Protein AF-A0A7S4SPI6-F1 (afdb_monomer_lite)

Radius of gyration: 26.1 Å; chains: 1; bounding box: 61×79×69 Å

Secondary structure (DSSP, 8-state):
-------SSHHHHHHHHHHHHHHHHHHHHHHHHHT-TT-STTHHHHHHHHHHHHHHHHHHHHTS--S-HHHHHHHTT---HHHHHHHHHHHHHHHS-TTTS-HHHHHH--HHHHHHHHHHHHHHHT----S-------------------PPP---TTSS--PPPP----PPPPHHHHHHHHHHTT-PPP-

Sequence (191 aa):
AGAVAAGRGVFFYGKVQAATDRAQRAESLAAALLDTRGQCDGAREAALLAAHRLHVAACRQLGVDEHSAPEALRRAGWTDAANRLTVLRGAVGRHHGLFTVDGAAFCDLSAAEFRALQRSAARSAAAPDQGRHGSAQAQEAAGAAPSQLPQPPARSIAQRLVMPAPALPGGPLRPDLAARLRRRCRNPPRR

pLDDT: mean 71.96, std 17.14, range [45.69, 97.81]

Foldseek 3Di:
DDDDPDDPPPVVVVVVVVLVVLVVVLVVVLVVLVVPLPDLVCPLVSLLVSLVVNQVSLCVQVVHNDPDSVVSCVVSVVPDPSNVLSNLSNVCSVQVDCPPADSVRSSVDDSVNSVVSVVVSVVVVPPPPPDPPPDDDDDDDDDDDPPPDPDDPPDDPPPPDPPPDPPDPPDPDDPVVVVVVVVVVPDDPDD

Organism: NCBI:txid311494

Structure (mmCIF, N/CA/C/O backbone):
data_AF-A0A7S4SPI6-F1
#
_entry.id   AF-A0A7S4SPI6-F1
#
loop_
_atom_site.group_PDB
_atom_site.id
_atom_site.type_symbol
_atom_site.label_atom_id
_atom_site.label_alt_id
_atom_site.label_comp_id
_atom_site.label_asym_id
_atom_site.label_entity_id
_atom_site.label_seq_id
_atom_site.pdbx_PDB_ins_code
_atom_site.Cartn_x
_atom_site.Cartn_y
_atom_site.Cartn_z
_atom_site.occupancy
_atom_site.B_iso_or_equiv
_atom_site.auth_seq_id
_atom_site.auth_comp_id
_atom_site.auth_asym_id
_atom_site.auth_atom_id
_atom_site.pdbx_PDB_model_num
ATOM 1 N N . ALA A 1 1 ? -34.307 -11.093 53.009 1.00 51.56 1 ALA A N 1
ATOM 2 C CA . ALA A 1 1 ? -34.253 -10.052 51.964 1.00 51.56 1 ALA A CA 1
ATOM 3 C C . ALA A 1 1 ? -32.802 -9.883 51.526 1.00 51.56 1 ALA A C 1
ATOM 5 O O . ALA A 1 1 ? -31.993 -9.442 52.327 1.00 51.56 1 ALA A O 1
ATOM 6 N N . GLY A 1 2 ? -32.453 -10.311 50.313 1.00 47.25 2 GLY A N 1
ATOM 7 C CA . GLY A 1 2 ? -31.101 -10.183 49.761 1.00 47.25 2 GLY A CA 1
ATOM 8 C C . GLY A 1 2 ? -31.212 -9.979 48.258 1.00 47.25 2 GLY A C 1
ATOM 9 O O . GLY A 1 2 ? -31.363 -10.944 47.517 1.00 47.25 2 GLY A O 1
ATOM 10 N N . ALA A 1 3 ? -31.264 -8.716 47.834 1.00 49.44 3 ALA A N 1
ATOM 11 C CA . ALA A 1 3 ? -31.450 -8.342 46.439 1.00 49.44 3 ALA A CA 1
ATOM 12 C C . ALA A 1 3 ? -30.127 -8.450 45.666 1.00 49.44 3 ALA A C 1
ATOM 14 O O . ALA A 1 3 ? -29.073 -7.996 46.108 1.00 49.44 3 ALA A O 1
ATOM 15 N N . VAL A 1 4 ? -30.225 -9.091 44.508 1.00 51.72 4 VAL A N 1
ATOM 16 C CA . VAL A 1 4 ? -29.144 -9.564 43.646 1.00 51.72 4 VAL A CA 1
ATOM 17 C C . VAL A 1 4 ? -28.531 -8.409 42.846 1.00 51.72 4 VAL A C 1
ATOM 19 O O . VAL A 1 4 ? -29.196 -7.790 42.020 1.00 51.72 4 VAL A O 1
ATOM 22 N N . ALA A 1 5 ? -27.237 -8.149 43.043 1.00 54.84 5 ALA A N 1
ATOM 23 C CA . ALA A 1 5 ? -26.445 -7.207 42.252 1.00 54.84 5 ALA A CA 1
ATOM 24 C C . ALA A 1 5 ? -25.865 -7.889 40.994 1.00 54.84 5 ALA A C 1
ATOM 26 O O . ALA A 1 5 ? -24.662 -8.120 40.893 1.00 54.84 5 ALA A O 1
ATOM 27 N N . ALA A 1 6 ? -26.714 -8.229 40.022 1.00 57.84 6 ALA A N 1
ATOM 28 C CA . ALA A 1 6 ? -26.298 -8.817 38.744 1.00 57.84 6 ALA A CA 1
ATOM 29 C C . ALA A 1 6 ? -26.645 -7.866 37.587 1.00 57.84 6 ALA A C 1
ATOM 31 O O . ALA A 1 6 ? -27.695 -7.992 36.971 1.00 57.84 6 ALA A O 1
ATOM 32 N N . GLY A 1 7 ? -25.794 -6.872 37.305 1.00 56.97 7 GLY A N 1
ATOM 33 C CA . GLY A 1 7 ? -26.112 -5.886 36.254 1.00 56.97 7 GLY A CA 1
ATOM 34 C C . GLY A 1 7 ? -24.950 -5.257 35.486 1.00 56.97 7 GLY A C 1
ATOM 35 O O . GLY A 1 7 ? -25.193 -4.519 34.539 1.00 56.97 7 GLY A O 1
ATOM 36 N N . ARG A 1 8 ? -23.682 -5.519 35.838 1.00 58.41 8 ARG A N 1
ATOM 37 C CA . ARG A 1 8 ? -22.537 -4.777 35.261 1.00 58.41 8 ARG A CA 1
ATOM 38 C C . ARG A 1 8 ? -21.625 -5.556 34.304 1.00 58.41 8 ARG A C 1
ATOM 40 O O . ARG A 1 8 ? -20.711 -4.963 33.745 1.00 58.41 8 ARG A O 1
ATOM 47 N N . GLY A 1 9 ? -21.889 -6.839 34.044 1.00 55.53 9 GLY A N 1
ATOM 48 C CA . GLY A 1 9 ? -21.008 -7.682 33.215 1.00 55.53 9 GLY A CA 1
ATOM 49 C C . GLY A 1 9 ? -21.199 -7.585 31.692 1.00 55.53 9 GLY A C 1
ATOM 50 O O . GLY A 1 9 ? -20.288 -7.925 30.943 1.00 55.53 9 GLY A O 1
ATOM 51 N N . VAL A 1 10 ? -22.352 -7.116 31.203 1.00 56.97 10 VAL A N 1
ATOM 52 C CA . VAL A 1 10 ? -22.740 -7.317 29.787 1.00 56.97 10 VAL A CA 1
ATOM 53 C C . VAL A 1 10 ? -22.191 -6.233 28.843 1.00 56.97 10 VAL A C 1
ATOM 55 O O . VAL A 1 10 ? -21.957 -6.488 27.664 1.00 56.97 10 VAL A O 1
ATOM 58 N N . PHE A 1 11 ? -21.893 -5.030 29.344 1.00 56.84 11 PHE A N 1
ATOM 59 C CA . PHE A 1 11 ? -21.482 -3.904 28.489 1.00 56.84 11 PHE A CA 1
ATOM 60 C C . PHE A 1 11 ? -20.029 -3.963 27.997 1.00 56.84 11 PHE A C 1
ATOM 62 O O . PHE A 1 11 ? -19.715 -3.376 26.960 1.00 56.84 11 PHE A O 1
ATOM 69 N N . PHE A 1 12 ? -19.137 -4.668 28.699 1.00 59.12 12 PHE A N 1
ATOM 70 C CA . PHE A 1 12 ? -17.736 -4.774 28.278 1.00 59.12 12 PHE A CA 1
ATOM 71 C C . PHE A 1 12 ? -17.552 -5.745 27.107 1.00 59.12 12 PHE A C 1
ATOM 73 O O . PHE A 1 12 ? -16.792 -5.447 26.187 1.00 59.12 12 PHE A O 1
ATOM 80 N N . TYR A 1 13 ? -18.305 -6.848 27.080 1.00 64.06 13 TYR A N 1
ATOM 81 C CA . TYR A 1 13 ? -18.185 -7.859 26.025 1.00 64.06 13 TYR A CA 1
ATOM 82 C C . TYR A 1 13 ? -18.581 -7.326 24.639 1.00 64.06 13 TYR A C 1
ATOM 84 O O . TYR A 1 13 ? -17.884 -7.584 23.659 1.00 64.06 13 TYR A O 1
ATOM 92 N N . GLY A 1 14 ? -19.631 -6.501 24.546 1.00 66.94 14 GLY A N 1
ATOM 93 C CA . GLY A 1 14 ? -20.088 -5.952 23.262 1.00 66.94 14 GLY A CA 1
ATOM 94 C C . GLY A 1 14 ? -19.085 -5.005 22.587 1.00 66.94 14 GLY A C 1
ATOM 95 O O . GLY A 1 14 ? -18.947 -5.016 21.363 1.00 66.94 14 GLY A O 1
ATOM 96 N N . LYS A 1 15 ? -18.339 -4.207 23.367 1.00 70.00 15 LYS A N 1
ATOM 97 C CA . LYS A 1 15 ? -17.338 -3.274 22.816 1.00 70.00 15 LYS A CA 1
ATOM 98 C C . LYS A 1 15 ? -16.107 -3.993 22.271 1.00 70.00 15 LYS A C 1
ATOM 100 O O . LYS A 1 15 ? -15.572 -3.569 21.248 1.00 70.00 15 LYS A O 1
ATOM 105 N N . VAL A 1 16 ? -15.684 -5.070 22.933 1.00 70.31 16 VAL A N 1
ATOM 106 C CA . VAL A 1 16 ? -14.550 -5.888 22.483 1.00 70.31 16 VAL A CA 1
ATOM 107 C C . VAL A 1 16 ? -14.921 -6.628 21.198 1.00 70.31 16 VAL A C 1
ATOM 109 O O . VAL A 1 16 ? -14.200 -6.506 20.213 1.00 70.31 16 VAL A O 1
ATOM 112 N N . GLN A 1 17 ? -16.097 -7.264 21.149 1.00 68.69 17 GLN A N 1
ATOM 113 C CA . GLN A 1 17 ? -16.569 -7.986 19.962 1.00 68.69 17 GLN A CA 1
ATOM 114 C C . GLN A 1 17 ? -16.650 -7.078 18.720 1.00 68.69 17 GLN A C 1
ATOM 116 O O . GLN A 1 17 ? -16.117 -7.408 17.665 1.00 68.69 17 GLN A O 1
ATOM 121 N N . ALA A 1 18 ? -17.220 -5.875 18.862 1.00 69.62 18 ALA A N 1
ATOM 122 C CA . ALA A 1 18 ? -17.342 -4.921 17.757 1.00 69.62 18 ALA A CA 1
ATOM 123 C C . ALA A 1 18 ? -15.992 -4.350 17.273 1.00 69.62 18 ALA A C 1
ATOM 125 O O . ALA A 1 18 ? -15.896 -3.852 16.147 1.00 69.62 18 ALA A O 1
ATOM 126 N N . ALA A 1 19 ? -14.954 -4.348 18.115 1.00 66.75 19 ALA A N 1
ATOM 127 C CA . ALA A 1 19 ? -13.597 -3.992 17.703 1.00 66.75 19 ALA A CA 1
ATOM 128 C C . ALA A 1 19 ? -12.937 -5.149 16.934 1.00 66.75 19 ALA A C 1
ATOM 130 O O . ALA A 1 19 ? -12.363 -4.922 15.868 1.00 66.75 19 ALA A O 1
ATOM 131 N N . THR A 1 20 ? -13.098 -6.382 17.420 1.00 71.56 20 THR A N 1
ATOM 132 C CA . THR A 1 20 ? -12.584 -7.598 16.776 1.00 71.56 20 THR A CA 1
ATOM 133 C C . THR A 1 20 ? -13.222 -7.839 15.406 1.00 71.56 20 THR A C 1
ATOM 135 O O . THR A 1 20 ? -12.505 -8.081 14.438 1.00 71.56 20 THR A O 1
ATOM 138 N N . ASP A 1 21 ? -14.539 -7.660 15.279 1.00 69.44 21 ASP A N 1
ATOM 139 C CA . ASP A 1 21 ? -15.258 -7.817 14.007 1.00 69.44 21 ASP A CA 1
ATOM 140 C C . ASP A 1 21 ? -14.812 -6.783 12.960 1.00 69.44 21 ASP A C 1
ATOM 142 O O . ASP A 1 21 ? -14.731 -7.078 11.765 1.00 69.44 21 ASP A O 1
ATOM 146 N N . ARG A 1 22 ? -14.498 -5.553 13.394 1.00 69.38 22 ARG A N 1
ATOM 147 C CA . ARG A 1 22 ? -13.963 -4.506 12.509 1.00 69.38 22 ARG A CA 1
ATOM 148 C C . ARG A 1 22 ? -12.554 -4.841 12.028 1.00 69.38 22 ARG A C 1
ATOM 150 O O . ARG A 1 22 ? -12.286 -4.683 10.838 1.00 69.38 22 ARG A O 1
ATOM 157 N N . ALA A 1 23 ? -11.699 -5.345 12.917 1.00 63.50 23 ALA A N 1
ATOM 158 C CA . ALA A 1 23 ? -10.355 -5.794 12.562 1.00 63.50 23 ALA A CA 1
ATOM 159 C C . ALA A 1 23 ? -10.396 -6.977 11.578 1.00 63.50 23 ALA A C 1
ATOM 161 O O . ALA A 1 23 ? -9.762 -6.917 10.528 1.00 63.50 23 ALA A O 1
ATOM 162 N N . GLN A 1 24 ? -11.230 -7.991 11.839 1.00 69.31 24 GLN A N 1
ATOM 163 C CA . GLN A 1 24 ? -11.390 -9.148 10.949 1.00 69.31 24 GLN A CA 1
ATOM 164 C C . GLN A 1 24 ? -11.949 -8.774 9.571 1.00 69.31 24 GLN A C 1
ATOM 166 O O . GLN A 1 24 ? -11.521 -9.332 8.558 1.00 69.31 24 GLN A O 1
ATOM 171 N N . ARG A 1 25 ? -12.888 -7.818 9.493 1.00 72.31 25 ARG A N 1
ATOM 172 C CA . ARG A 1 25 ? -13.385 -7.312 8.201 1.00 72.31 25 ARG A CA 1
ATOM 173 C C . ARG A 1 25 ? -12.307 -6.555 7.432 1.00 72.31 25 ARG A C 1
ATOM 175 O O . ARG A 1 25 ? -12.222 -6.731 6.220 1.00 72.31 25 ARG A O 1
ATOM 182 N N . ALA A 1 26 ? -11.491 -5.745 8.107 1.00 63.94 26 ALA A N 1
ATOM 183 C CA . ALA A 1 26 ? -10.375 -5.044 7.474 1.00 63.94 26 ALA A CA 1
ATOM 184 C C . ALA A 1 26 ? -9.317 -6.028 6.949 1.00 63.94 26 ALA A C 1
ATOM 186 O O . ALA A 1 26 ? -8.877 -5.897 5.809 1.00 63.94 26 ALA A O 1
ATOM 187 N N . GLU A 1 27 ? -8.982 -7.053 7.733 1.00 63.28 27 GLU A N 1
ATOM 188 C CA . GLU A 1 27 ? -8.037 -8.107 7.353 1.00 63.28 27 GLU A CA 1
ATOM 189 C C . GLU A 1 27 ? -8.560 -8.955 6.183 1.00 63.28 27 GLU A C 1
ATOM 191 O O . GLU A 1 27 ? -7.836 -9.205 5.222 1.00 63.28 27 GLU A O 1
ATOM 196 N N . SER A 1 28 ? -9.851 -9.303 6.193 1.00 66.56 28 SER A N 1
ATOM 197 C CA . SER A 1 28 ? -10.503 -10.010 5.080 1.00 66.56 28 SER A CA 1
ATOM 198 C C . SER A 1 28 ? -10.533 -9.168 3.801 1.00 66.56 28 SER A C 1
ATOM 200 O O . SER A 1 28 ? -10.340 -9.697 2.707 1.00 66.56 28 SER A O 1
ATOM 202 N N . LEU A 1 29 ? -10.739 -7.851 3.922 1.00 66.50 29 LEU A N 1
ATOM 203 C CA . LEU A 1 29 ? -10.699 -6.929 2.788 1.00 66.50 29 LEU A CA 1
ATOM 204 C C . LEU A 1 29 ? -9.270 -6.793 2.245 1.00 66.50 29 LEU A C 1
ATOM 206 O O . LEU A 1 29 ? -9.075 -6.852 1.036 1.00 66.50 29 LEU A O 1
ATOM 210 N N . ALA A 1 30 ? -8.269 -6.663 3.120 1.00 57.91 30 ALA A N 1
ATOM 211 C CA . ALA A 1 30 ? -6.861 -6.622 2.733 1.00 57.91 30 ALA A CA 1
ATOM 212 C C . ALA A 1 30 ? -6.435 -7.920 2.027 1.00 57.91 30 ALA A C 1
ATOM 214 O O . ALA A 1 30 ? -5.804 -7.866 0.973 1.00 57.91 30 ALA A O 1
ATOM 215 N N . ALA A 1 31 ? -6.850 -9.080 2.544 1.00 62.34 31 ALA A N 1
ATOM 216 C CA . ALA A 1 31 ? -6.593 -10.379 1.929 1.00 62.34 31 ALA A CA 1
ATOM 217 C C . ALA A 1 31 ? -7.264 -10.514 0.550 1.00 62.34 31 ALA A C 1
ATOM 219 O O . ALA A 1 31 ? -6.619 -10.952 -0.400 1.00 62.34 31 ALA A O 1
ATOM 220 N N . ALA A 1 32 ? -8.518 -10.072 0.411 1.00 62.69 32 ALA A N 1
ATOM 221 C CA . ALA A 1 32 ? -9.229 -10.071 -0.870 1.00 62.69 32 ALA A CA 1
ATOM 222 C C . ALA A 1 32 ? -8.586 -9.126 -1.902 1.00 62.69 32 ALA A C 1
ATOM 224 O O . ALA A 1 32 ? -8.578 -9.420 -3.094 1.00 62.69 32 ALA A O 1
ATOM 225 N N . LEU A 1 33 ? -8.012 -8.004 -1.454 1.00 57.06 33 LEU A N 1
ATOM 226 C CA . LEU A 1 33 ? -7.273 -7.073 -2.314 1.00 57.06 33 LEU A CA 1
ATOM 227 C C . LEU A 1 33 ? -5.901 -7.614 -2.737 1.00 57.06 33 LEU A C 1
ATOM 229 O O . LEU A 1 33 ? -5.375 -7.188 -3.760 1.00 57.06 33 LEU A O 1
ATOM 233 N N . LEU A 1 34 ? -5.322 -8.539 -1.969 1.00 57.66 34 LEU A N 1
ATOM 234 C CA . LEU A 1 34 ? -4.017 -9.146 -2.242 1.00 57.66 34 LEU A CA 1
ATOM 235 C C . LEU A 1 34 ? -4.077 -10.331 -3.220 1.00 57.66 34 LEU A C 1
ATOM 237 O O . LEU A 1 34 ? -3.021 -10.763 -3.686 1.00 57.66 34 LEU A O 1
ATOM 241 N N . ASP A 1 35 ? -5.271 -10.831 -3.560 1.00 60.59 35 ASP A N 1
ATOM 242 C CA . ASP A 1 35 ? -5.468 -11.948 -4.501 1.00 60.59 35 ASP A CA 1
ATOM 243 C C . ASP A 1 35 ? -5.388 -11.525 -5.986 1.00 60.59 35 ASP A C 1
ATOM 245 O O . ASP A 1 35 ? -5.548 -12.331 -6.896 1.00 60.59 35 ASP A O 1
ATOM 249 N N . THR A 1 36 ? -5.044 -10.266 -6.281 1.00 57.12 36 THR A N 1
ATOM 250 C CA . THR A 1 36 ? -4.835 -9.765 -7.656 1.00 57.12 36 THR A CA 1
ATOM 251 C C . THR A 1 36 ? -3.524 -10.244 -8.298 1.00 57.12 36 THR A C 1
ATOM 253 O O . THR A 1 36 ? -3.060 -9.667 -9.277 1.00 57.12 36 THR A O 1
ATOM 256 N N . ARG A 1 37 ? -2.894 -11.300 -7.771 1.00 55.97 37 ARG A N 1
ATOM 257 C CA . ARG A 1 37 ? -1.577 -11.808 -8.205 1.00 55.97 37 ARG A CA 1
ATOM 258 C C . ARG A 1 37 ? -1.564 -12.467 -9.595 1.00 55.97 37 ARG A C 1
ATOM 260 O O . ARG A 1 37 ? -0.527 -12.975 -9.996 1.00 55.97 37 ARG A O 1
ATOM 267 N N . GLY A 1 38 ? -2.683 -12.483 -10.319 1.00 55.12 38 GLY A N 1
ATOM 268 C CA . GLY A 1 38 ? -2.827 -13.224 -11.576 1.00 55.12 38 GLY A CA 1
ATOM 269 C C . GLY A 1 38 ? -2.638 -12.427 -12.868 1.00 55.12 38 GLY A C 1
ATOM 270 O O . GLY A 1 38 ? -2.600 -13.042 -13.928 1.00 55.12 38 GLY A O 1
ATOM 271 N N . GLN A 1 39 ? -2.547 -11.095 -12.820 1.00 60.06 39 GLN A N 1
ATOM 272 C CA . GLN A 1 39 ? -2.432 -10.264 -14.024 1.00 60.06 39 GLN A CA 1
ATOM 273 C C . GLN A 1 39 ? -1.320 -9.230 -13.832 1.00 60.06 39 GLN A C 1
ATOM 275 O O . GLN A 1 39 ? -1.431 -8.330 -13.000 1.00 60.06 39 GLN A O 1
ATOM 280 N N . CYS A 1 40 ? -0.219 -9.396 -14.573 1.00 62.88 40 CYS A N 1
ATOM 281 C CA . CYS A 1 40 ? 0.878 -8.424 -14.583 1.00 62.88 40 CYS A CA 1
ATOM 282 C C . CYS A 1 40 ? 0.441 -7.093 -15.214 1.00 62.88 40 CYS A C 1
ATOM 284 O O . CYS A 1 40 ? 0.915 -6.025 -14.815 1.00 62.88 40 CYS A O 1
ATOM 286 N N . ASP A 1 41 ? -0.521 -7.151 -16.136 1.00 71.31 41 ASP A N 1
ATOM 287 C CA . ASP A 1 41 ? -1.188 -5.977 -16.684 1.00 71.31 41 ASP A CA 1
ATOM 288 C C . ASP A 1 41 ? -1.985 -5.279 -15.581 1.00 71.31 41 ASP A C 1
ATOM 290 O O . ASP A 1 41 ? -2.906 -5.836 -14.988 1.00 71.31 41 ASP A O 1
ATOM 294 N N . GLY A 1 42 ? -1.584 -4.049 -15.261 1.00 83.31 42 GLY A N 1
ATOM 295 C CA . GLY A 1 42 ? -2.216 -3.262 -14.203 1.00 83.31 42 GLY A CA 1
ATOM 296 C C . GLY A 1 42 ? -1.735 -3.581 -12.784 1.00 83.31 42 GLY A C 1
ATOM 297 O O . GLY A 1 42 ? -2.277 -3.021 -11.833 1.00 83.31 42 GLY A O 1
ATOM 298 N N . ALA A 1 43 ? -0.685 -4.389 -12.589 1.00 86.62 43 ALA A N 1
ATOM 299 C CA . ALA A 1 43 ? -0.184 -4.716 -11.246 1.00 86.62 43 ALA A CA 1
ATOM 300 C C . ALA A 1 43 ? 0.209 -3.483 -10.407 1.00 86.62 43 ALA A C 1
ATOM 302 O O . ALA A 1 43 ? 0.055 -3.476 -9.182 1.00 86.62 43 ALA A O 1
ATOM 303 N N . ARG A 1 44 ? 0.683 -2.411 -11.056 1.00 88.19 44 ARG A N 1
ATOM 304 C CA . ARG A 1 44 ? 0.957 -1.124 -10.393 1.00 88.19 44 ARG A CA 1
ATOM 305 C C . ARG A 1 44 ? -0.301 -0.423 -9.938 1.00 88.19 44 ARG A C 1
ATOM 307 O O . ARG A 1 44 ? -0.366 0.011 -8.793 1.00 88.19 44 ARG A O 1
ATOM 314 N N . GLU A 1 45 ? -1.282 -0.313 -10.823 1.00 88.69 45 GLU A N 1
ATOM 315 C CA . GLU A 1 45 ? -2.564 0.303 -10.504 1.00 88.69 45 GLU A CA 1
ATOM 316 C C . GLU A 1 45 ? -3.266 -0.479 -9.391 1.00 88.69 45 GLU A C 1
ATOM 318 O O . GLU A 1 45 ? -3.729 0.110 -8.417 1.00 88.69 45 GLU A O 1
ATOM 323 N N . ALA A 1 46 ? -3.220 -1.811 -9.449 1.00 86.88 46 ALA A N 1
ATOM 324 C CA . ALA A 1 46 ? -3.702 -2.678 -8.384 1.00 86.88 46 ALA A CA 1
ATOM 325 C C . ALA A 1 46 ? -2.977 -2.410 -7.053 1.00 86.88 46 ALA A C 1
ATOM 327 O O . ALA A 1 46 ? -3.633 -2.255 -6.023 1.00 86.88 46 ALA A O 1
ATOM 328 N N . ALA A 1 47 ? -1.644 -2.287 -7.056 1.00 89.88 47 ALA A N 1
ATOM 329 C CA . ALA A 1 47 ? -0.876 -1.961 -5.853 1.00 89.88 47 ALA A CA 1
ATOM 330 C C . ALA A 1 47 ? -1.207 -0.563 -5.296 1.00 89.88 47 ALA A C 1
ATOM 332 O O . ALA A 1 47 ? -1.323 -0.397 -4.080 1.00 89.88 47 ALA A O 1
ATOM 333 N N . LEU A 1 48 ? -1.397 0.430 -6.170 1.00 91.25 48 LEU A N 1
ATOM 334 C CA . LEU A 1 48 ? -1.812 1.786 -5.804 1.00 91.25 48 LEU A CA 1
ATOM 335 C C . LEU A 1 48 ? -3.204 1.797 -5.171 1.00 91.25 48 LEU A C 1
ATOM 337 O O . LEU A 1 48 ? -3.386 2.355 -4.088 1.00 91.25 48 LEU A O 1
ATOM 341 N N . LEU A 1 49 ? -4.172 1.139 -5.810 1.00 90.12 49 LEU A N 1
ATOM 342 C CA . LEU A 1 49 ? -5.538 1.018 -5.306 1.00 90.12 49 LEU A CA 1
ATOM 343 C C . LEU A 1 49 ? -5.582 0.251 -3.983 1.00 90.12 49 LEU A C 1
ATOM 345 O O . LEU A 1 49 ? -6.296 0.663 -3.068 1.00 90.12 49 LEU A O 1
ATOM 349 N N . ALA A 1 50 ? -4.808 -0.829 -3.849 1.00 88.44 50 ALA A N 1
ATOM 350 C CA . ALA A 1 50 ? -4.707 -1.587 -2.606 1.00 88.44 50 ALA A CA 1
ATOM 351 C C . ALA A 1 50 ? -4.139 -0.724 -1.469 1.00 88.44 50 ALA A C 1
ATOM 353 O O . ALA A 1 50 ? -4.741 -0.656 -0.396 1.00 88.44 50 ALA A O 1
ATOM 354 N N . ALA A 1 51 ? -3.040 -0.002 -1.713 1.00 93.75 51 ALA A N 1
ATOM 355 C CA . ALA A 1 51 ? -2.453 0.910 -0.733 1.00 93.75 51 ALA A CA 1
ATOM 356 C C . ALA A 1 51 ? -3.416 2.042 -0.343 1.00 93.75 51 ALA A C 1
ATOM 358 O O . ALA A 1 51 ? -3.551 2.350 0.842 1.00 93.75 51 ALA A O 1
ATOM 359 N N . HIS A 1 52 ? -4.129 2.626 -1.311 1.00 94.88 52 HIS A N 1
ATOM 360 C CA . HIS A 1 52 ? -5.118 3.671 -1.052 1.00 94.88 52 HIS A CA 1
ATOM 361 C C . HIS A 1 52 ? -6.304 3.153 -0.226 1.00 94.88 52 HIS A C 1
ATOM 363 O O . HIS A 1 52 ? -6.676 3.771 0.769 1.00 94.88 52 HIS A O 1
ATOM 369 N N . ARG A 1 53 ? -6.873 1.993 -0.581 1.00 93.94 53 ARG A N 1
ATOM 370 C CA . ARG A 1 53 ? -7.971 1.365 0.179 1.00 93.94 53 ARG A CA 1
ATOM 371 C C . ARG A 1 53 ? -7.552 1.051 1.612 1.00 93.94 53 ARG A C 1
ATOM 373 O O . ARG A 1 53 ? -8.314 1.328 2.536 1.00 93.94 53 ARG A O 1
ATOM 380 N N . LEU A 1 54 ? -6.343 0.519 1.790 1.00 92.88 54 LEU A N 1
ATOM 381 C CA . LEU A 1 54 ? -5.783 0.212 3.103 1.00 92.88 54 LEU A CA 1
ATOM 382 C C . LEU A 1 54 ? -5.592 1.484 3.940 1.00 92.88 54 LEU A C 1
ATOM 384 O O . LEU A 1 54 ? -5.964 1.520 5.110 1.00 92.88 54 LEU A O 1
ATOM 388 N N . HIS A 1 55 ? -5.096 2.555 3.323 1.00 95.69 55 HIS A N 1
ATOM 389 C CA . HIS A 1 55 ? -4.965 3.856 3.967 1.00 95.69 55 HIS A CA 1
ATOM 390 C C . HIS A 1 55 ? -6.317 4.445 4.397 1.00 95.69 55 HIS A C 1
ATOM 392 O O . HIS A 1 55 ? -6.488 4.787 5.565 1.00 95.69 55 HIS A O 1
ATOM 398 N N . VAL A 1 56 ? -7.305 4.484 3.495 1.00 94.94 56 VAL A N 1
ATOM 399 C CA . VAL A 1 56 ? -8.666 4.963 3.796 1.00 94.94 56 VAL A CA 1
ATOM 400 C C . VAL A 1 56 ? -9.298 4.152 4.925 1.00 94.94 56 VAL A C 1
ATOM 402 O O . VAL A 1 56 ? -9.958 4.714 5.799 1.00 94.94 56 VAL A O 1
ATOM 405 N N . ALA A 1 57 ? -9.100 2.832 4.932 1.00 90.88 57 ALA A N 1
ATOM 406 C CA . ALA A 1 57 ? -9.604 1.973 5.994 1.00 90.88 57 ALA A CA 1
ATOM 407 C C . ALA A 1 57 ? -8.952 2.303 7.352 1.00 90.88 57 ALA A C 1
ATOM 409 O O . ALA A 1 57 ? -9.666 2.386 8.353 1.00 90.88 57 ALA A O 1
ATOM 410 N N . ALA A 1 58 ? -7.643 2.581 7.380 1.00 91.81 58 ALA A N 1
ATOM 411 C CA . ALA A 1 58 ? -6.940 3.001 8.593 1.00 91.81 58 ALA A CA 1
ATOM 412 C C . ALA A 1 58 ? -7.437 4.370 9.097 1.00 91.81 58 ALA A C 1
ATOM 414 O O . ALA A 1 58 ? -7.788 4.499 10.270 1.00 91.81 58 ALA A O 1
ATOM 415 N N . CYS A 1 59 ? -7.566 5.365 8.211 1.00 95.69 59 CYS A N 1
ATOM 416 C CA . CYS A 1 59 ? -8.108 6.688 8.552 1.00 95.69 59 CYS A CA 1
ATOM 417 C C . CYS A 1 59 ? -9.539 6.596 9.108 1.00 95.69 59 CYS A C 1
ATOM 419 O O . CYS A 1 59 ? -9.860 7.203 10.130 1.00 95.69 59 CYS A O 1
ATOM 421 N N . ARG A 1 60 ? -10.395 5.759 8.503 1.00 93.56 60 ARG A N 1
ATOM 422 C CA . ARG A 1 60 ? -11.762 5.506 8.993 1.00 93.56 60 ARG A CA 1
ATOM 423 C C . ARG A 1 60 ? -11.789 4.852 10.371 1.00 93.56 60 ARG A C 1
ATOM 425 O O . ARG A 1 60 ? -12.653 5.198 11.171 1.00 93.56 60 ARG A O 1
ATOM 432 N N . GLN A 1 61 ? -10.879 3.919 10.657 1.00 91.75 61 GLN A N 1
ATOM 433 C CA . GLN A 1 61 ? -10.780 3.320 11.992 1.00 91.75 61 GLN A CA 1
ATOM 434 C C . GLN A 1 61 ? -10.371 4.361 13.041 1.00 91.75 61 GLN A C 1
ATOM 436 O O . GLN A 1 61 ? -10.899 4.341 14.153 1.00 91.75 61 GLN A O 1
ATOM 441 N N . LEU A 1 62 ? -9.440 5.249 12.691 1.00 92.62 62 LEU A N 1
ATOM 442 C CA . LEU A 1 62 ? -8.937 6.295 13.581 1.00 92.62 62 LEU A CA 1
ATOM 443 C C . LEU A 1 62 ? -9.910 7.463 13.758 1.00 92.62 62 LEU A C 1
ATOM 445 O O . LEU A 1 62 ? -9.821 8.171 14.757 1.00 92.62 62 LEU A O 1
ATOM 449 N N . GLY A 1 63 ? -10.812 7.677 12.797 1.00 93.25 63 GLY A N 1
ATOM 450 C CA . GLY A 1 63 ? -11.663 8.865 12.752 1.00 93.25 63 GLY A CA 1
ATOM 451 C C . GLY A 1 63 ? -10.882 10.148 12.446 1.00 93.25 63 GLY A C 1
ATOM 452 O O . GLY A 1 63 ? -11.316 11.226 12.835 1.00 93.25 63 GLY A O 1
ATOM 453 N N . VAL A 1 64 ? -9.724 10.037 11.788 1.00 96.56 64 VAL A N 1
ATOM 454 C CA . VAL A 1 64 ? -8.838 11.160 11.443 1.00 96.56 64 VAL A CA 1
ATOM 455 C C . VAL A 1 64 ? -8.331 10.968 10.019 1.00 96.56 64 VAL A C 1
ATOM 457 O O . VAL A 1 64 ? -8.044 9.842 9.615 1.00 96.56 64 VAL A O 1
ATOM 460 N N . ASP A 1 65 ? -8.210 12.066 9.275 1.00 97.56 65 ASP A N 1
ATOM 461 C CA . ASP A 1 65 ? -7.564 12.078 7.964 1.00 97.56 65 ASP A CA 1
ATOM 462 C C . ASP A 1 65 ? -6.048 12.251 8.130 1.00 97.56 65 ASP A C 1
ATOM 464 O O . ASP A 1 65 ? -5.548 13.339 8.411 1.00 97.56 65 ASP A O 1
ATOM 468 N N . GLU A 1 66 ? -5.319 11.143 8.056 1.00 97.81 66 GLU A N 1
ATOM 469 C CA . GLU A 1 66 ? -3.862 11.119 8.159 1.00 97.81 66 GLU A CA 1
ATOM 470 C C . GLU A 1 66 ? -3.248 11.282 6.763 1.00 97.81 66 GLU A C 1
ATOM 472 O O . GLU A 1 66 ? -3.665 10.609 5.831 1.00 97.81 66 GLU A O 1
ATOM 477 N N . HIS A 1 67 ? -2.229 12.125 6.589 1.00 96.31 67 HIS A N 1
ATOM 478 C CA . HIS A 1 67 ? -1.644 12.344 5.255 1.00 96.31 67 HIS A CA 1
ATOM 479 C C . HIS A 1 67 ? -0.718 11.194 4.815 1.00 96.31 67 HIS A C 1
ATOM 481 O O . HIS A 1 67 ? -0.505 10.946 3.626 1.00 96.31 67 HIS A O 1
ATOM 487 N N . SER A 1 68 ? -0.134 10.490 5.785 1.00 96.19 68 SER A N 1
ATOM 488 C CA . SER A 1 68 ? 0.856 9.440 5.559 1.00 96.19 68 SER A CA 1
ATOM 489 C C . SER A 1 68 ? 0.240 8.058 5.766 1.00 96.19 68 SER A C 1
ATOM 491 O O . SER A 1 68 ? -0.117 7.681 6.880 1.00 96.19 68 SER A O 1
ATOM 493 N N . ALA A 1 69 ? 0.167 7.252 4.702 1.00 95.88 69 ALA A N 1
ATOM 494 C CA . ALA A 1 69 ? -0.338 5.882 4.801 1.00 95.88 69 ALA A CA 1
ATOM 495 C C . ALA A 1 69 ? 0.421 5.013 5.826 1.00 95.88 69 ALA A C 1
ATOM 497 O O . ALA A 1 69 ? -0.244 4.387 6.653 1.00 95.88 69 ALA A O 1
ATOM 498 N N . PRO A 1 70 ? 1.772 4.990 5.862 1.00 96.38 70 PRO A N 1
ATOM 499 C CA . PRO A 1 70 ? 2.502 4.273 6.908 1.00 96.38 70 PRO A CA 1
ATOM 500 C C . PRO A 1 70 ? 2.128 4.712 8.330 1.00 96.38 70 PRO A C 1
ATOM 502 O O . PRO A 1 70 ? 1.998 3.869 9.217 1.00 96.38 70 PRO A O 1
ATOM 505 N N . GLU A 1 71 ? 1.932 6.015 8.540 1.00 97.19 71 GLU A N 1
ATOM 506 C CA . GLU A 1 71 ? 1.582 6.570 9.849 1.00 97.19 71 GLU A CA 1
ATOM 507 C C . GLU A 1 71 ? 0.147 6.212 10.251 1.00 97.19 71 GLU A C 1
ATOM 509 O O . GLU A 1 71 ? -0.088 5.778 11.380 1.00 97.19 71 GLU A O 1
ATOM 514 N N . ALA A 1 72 ? -0.795 6.277 9.305 1.00 96.88 72 ALA A N 1
ATOM 515 C CA . ALA A 1 72 ? -2.186 5.882 9.513 1.00 96.88 72 ALA A CA 1
ATOM 516 C C . ALA A 1 72 ? -2.279 4.421 9.970 1.00 96.88 72 ALA A C 1
ATOM 518 O O . ALA A 1 72 ? -2.946 4.107 10.955 1.00 96.88 72 ALA A O 1
ATOM 519 N N . LEU A 1 73 ? -1.556 3.524 9.293 1.00 95.69 73 LEU A N 1
ATOM 520 C CA . LEU A 1 73 ? -1.509 2.103 9.638 1.00 95.69 73 LEU A CA 1
ATOM 521 C C . LEU A 1 73 ? -0.887 1.880 11.019 1.00 95.69 73 LEU A C 1
ATOM 523 O O . LEU A 1 73 ? -1.431 1.124 11.825 1.00 95.69 73 LEU A O 1
ATOM 527 N N . ARG A 1 74 ? 0.229 2.557 11.317 1.00 96.62 74 ARG A N 1
ATOM 528 C CA . ARG A 1 74 ? 0.904 2.469 12.618 1.00 96.62 74 ARG A CA 1
ATOM 529 C C . ARG A 1 74 ? -0.029 2.881 13.755 1.00 96.62 74 ARG A C 1
ATOM 531 O O . 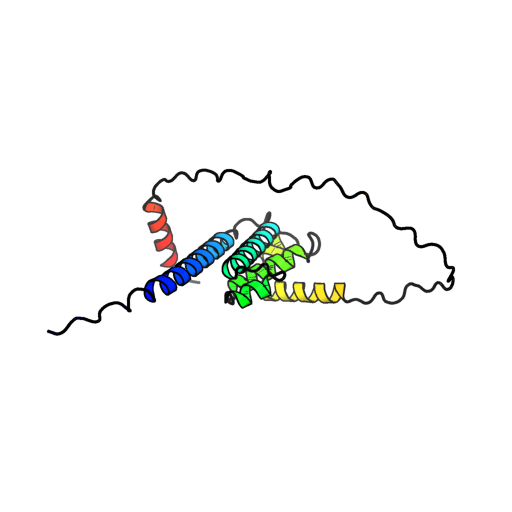ARG A 1 74 ? -0.147 2.145 14.732 1.00 96.62 74 ARG A O 1
ATOM 538 N N . ARG A 1 75 ? -0.720 4.015 13.612 1.00 96.50 75 ARG A N 1
ATOM 539 C CA . ARG A 1 75 ? -1.687 4.524 14.598 1.00 96.50 75 ARG A CA 1
ATOM 540 C C . ARG A 1 75 ? -2.913 3.618 14.727 1.00 96.50 75 ARG A C 1
ATOM 542 O O . ARG A 1 75 ? -3.420 3.451 15.831 1.00 96.50 75 ARG A O 1
ATOM 549 N N . ALA A 1 76 ? -3.361 3.002 13.632 1.00 93.25 76 ALA A N 1
ATOM 550 C CA . ALA A 1 76 ? -4.453 2.026 13.638 1.00 93.25 76 ALA A CA 1
ATOM 551 C C . ALA A 1 76 ? -4.056 0.659 14.237 1.00 93.25 76 ALA A C 1
ATOM 553 O O . ALA A 1 76 ? -4.915 -0.209 14.401 1.00 93.25 76 ALA A O 1
ATOM 554 N N . GLY A 1 77 ? -2.773 0.454 14.566 1.00 94.69 77 GLY A N 1
ATOM 555 C CA . GLY A 1 77 ? -2.242 -0.815 15.069 1.00 94.69 77 GLY A CA 1
ATOM 556 C C . GLY A 1 77 ? -2.018 -1.873 13.980 1.00 94.69 77 GLY A C 1
ATOM 557 O O . GLY A 1 77 ? -1.740 -3.027 14.296 1.00 94.69 77 GLY A O 1
ATOM 558 N N . TRP A 1 78 ? -2.106 -1.504 12.701 1.00 94.06 78 TRP A N 1
ATOM 559 C CA . TRP A 1 78 ? -1.982 -2.400 11.544 1.00 94.06 78 TRP A CA 1
ATOM 560 C C . TRP A 1 78 ? -0.522 -2.508 11.095 1.00 94.06 78 TRP A C 1
ATOM 562 O O . TRP A 1 78 ? -0.115 -1.997 10.049 1.00 94.06 78 TRP A O 1
ATOM 572 N N . THR A 1 79 ? 0.302 -3.117 11.947 1.00 93.06 79 THR A N 1
ATOM 573 C CA . THR A 1 79 ? 1.766 -3.156 11.791 1.00 93.06 79 THR A CA 1
ATOM 574 C C . THR A 1 79 ? 2.300 -4.494 11.279 1.00 93.06 79 THR A C 1
ATOM 576 O O . THR A 1 79 ? 3.502 -4.751 11.350 1.00 93.06 79 THR A O 1
ATOM 579 N N . ASP A 1 80 ? 1.457 -5.366 10.739 1.00 91.94 80 ASP A N 1
ATOM 580 C CA . ASP A 1 80 ? 1.906 -6.618 10.137 1.00 91.94 80 ASP A CA 1
ATOM 581 C C . ASP A 1 80 ? 2.732 -6.379 8.855 1.00 91.94 80 ASP A C 1
ATOM 583 O O . ASP A 1 80 ? 2.726 -5.316 8.220 1.00 91.94 80 ASP A O 1
ATOM 587 N N . ALA A 1 81 ? 3.520 -7.387 8.479 1.00 89.69 81 ALA A N 1
ATOM 588 C CA . ALA A 1 81 ? 4.431 -7.282 7.344 1.00 89.69 81 ALA A CA 1
ATOM 589 C C . ALA A 1 81 ? 3.708 -7.143 5.994 1.00 89.69 81 ALA A C 1
ATOM 591 O O . ALA A 1 81 ? 4.250 -6.489 5.099 1.00 89.69 81 ALA A O 1
ATOM 592 N N . ALA A 1 82 ? 2.513 -7.719 5.850 1.00 89.56 82 ALA A N 1
ATOM 593 C CA . ALA A 1 82 ? 1.757 -7.702 4.601 1.00 89.56 82 ALA A CA 1
ATOM 594 C C . ALA A 1 82 ? 1.192 -6.305 4.312 1.00 89.56 82 ALA A C 1
ATOM 596 O O . ALA A 1 82 ? 1.336 -5.792 3.197 1.00 89.56 82 ALA A O 1
ATOM 597 N N . ASN A 1 83 ? 0.647 -5.642 5.331 1.00 92.38 83 ASN A N 1
ATOM 598 C CA . ASN A 1 83 ? 0.152 -4.274 5.233 1.00 92.38 83 ASN A CA 1
ATOM 599 C C . ASN A 1 83 ? 1.277 -3.281 4.915 1.00 92.38 83 ASN A C 1
ATOM 601 O O . ASN A 1 83 ? 1.158 -2.479 3.983 1.00 92.38 83 ASN A O 1
ATOM 605 N N . ARG A 1 84 ? 2.428 -3.401 5.594 1.00 93.75 84 ARG A N 1
ATOM 606 C CA . ARG A 1 84 ? 3.620 -2.593 5.268 1.00 93.75 84 ARG A CA 1
ATOM 607 C C . ARG A 1 84 ? 4.089 -2.800 3.830 1.00 93.75 84 ARG A C 1
ATOM 609 O O . ARG A 1 84 ? 4.435 -1.830 3.159 1.00 93.75 84 ARG A O 1
ATOM 616 N N . LEU A 1 85 ? 4.112 -4.047 3.357 1.00 93.12 85 LEU A N 1
ATOM 617 C CA . LEU A 1 85 ? 4.496 -4.355 1.981 1.00 93.12 85 LEU A CA 1
ATOM 618 C C . LEU A 1 85 ? 3.504 -3.756 0.977 1.00 93.12 85 LEU A C 1
ATOM 620 O O . LEU A 1 85 ? 3.932 -3.200 -0.026 1.00 93.12 85 LEU A O 1
ATOM 624 N N . THR A 1 86 ? 2.202 -3.810 1.256 1.00 93.19 86 THR A N 1
ATOM 625 C CA . THR A 1 86 ? 1.162 -3.227 0.392 1.00 93.19 86 THR A CA 1
ATOM 626 C C . THR A 1 86 ? 1.363 -1.724 0.214 1.00 93.19 86 THR A C 1
ATOM 628 O O . THR A 1 86 ? 1.427 -1.241 -0.917 1.00 93.19 86 THR A O 1
ATOM 631 N N . VAL A 1 87 ? 1.552 -0.988 1.315 1.00 95.12 87 VAL A N 1
ATOM 632 C CA . VAL A 1 87 ? 1.825 0.459 1.260 1.00 95.12 87 VAL A CA 1
ATOM 633 C C . VAL A 1 87 ? 3.142 0.754 0.544 1.00 95.12 87 VAL A C 1
ATOM 635 O O . VAL A 1 87 ? 3.197 1.675 -0.269 1.00 95.12 87 VAL A O 1
ATOM 638 N N . LEU A 1 88 ? 4.187 -0.044 0.785 1.00 94.31 88 LEU A N 1
ATOM 639 C CA . LEU A 1 88 ? 5.469 0.095 0.093 1.00 94.31 88 LEU A CA 1
ATOM 640 C C . LEU A 1 88 ? 5.324 -0.092 -1.425 1.00 94.31 88 LEU A C 1
ATOM 642 O O . LEU A 1 88 ? 5.850 0.719 -2.186 1.00 94.31 88 LEU A O 1
ATOM 646 N N . ARG A 1 89 ? 4.592 -1.119 -1.874 1.00 93.31 89 ARG A N 1
ATOM 647 C CA . ARG A 1 89 ? 4.339 -1.365 -3.303 1.00 93.31 89 ARG A CA 1
ATOM 648 C C . ARG A 1 89 ? 3.560 -0.220 -3.939 1.00 93.31 89 ARG A C 1
ATOM 650 O O . ARG A 1 89 ? 3.928 0.211 -5.025 1.00 93.31 89 ARG A O 1
ATOM 657 N N . GLY A 1 90 ? 2.539 0.303 -3.258 1.00 93.44 90 GLY A N 1
ATOM 658 C CA . GLY A 1 90 ? 1.800 1.480 -3.722 1.00 93.44 90 GLY A CA 1
ATOM 659 C C . GLY A 1 90 ? 2.684 2.728 -3.811 1.00 93.44 90 GLY A C 1
ATOM 660 O O . GLY A 1 90 ? 2.671 3.420 -4.824 1.00 93.44 90 GLY A O 1
ATOM 661 N N . ALA A 1 91 ? 3.520 2.987 -2.802 1.00 92.75 91 ALA A N 1
ATOM 662 C CA . ALA A 1 91 ? 4.463 4.105 -2.826 1.00 92.75 91 ALA A CA 1
ATOM 663 C C . ALA A 1 91 ? 5.470 3.979 -3.981 1.00 92.75 91 ALA A C 1
ATOM 665 O O . ALA A 1 91 ? 5.699 4.947 -4.706 1.00 92.75 91 ALA A O 1
ATOM 666 N N . VAL A 1 92 ? 6.030 2.784 -4.201 1.00 92.06 92 VAL A N 1
ATOM 667 C CA . VAL A 1 92 ? 6.928 2.540 -5.337 1.00 92.06 92 VAL A CA 1
ATOM 668 C C . VAL A 1 92 ? 6.182 2.692 -6.659 1.00 92.06 92 VAL A C 1
ATOM 670 O O . VAL A 1 92 ? 6.666 3.413 -7.517 1.00 92.06 92 VAL A O 1
ATOM 673 N N . GLY A 1 93 ? 4.987 2.117 -6.809 1.00 90.75 93 GLY A N 1
ATOM 674 C CA . GLY A 1 93 ? 4.177 2.260 -8.023 1.00 90.75 93 GLY A CA 1
ATOM 675 C C . GLY A 1 93 ? 3.792 3.709 -8.349 1.00 90.75 93 GLY A C 1
ATOM 676 O O . GLY A 1 93 ? 3.607 4.035 -9.517 1.00 90.75 93 GLY A O 1
ATOM 677 N N . ARG A 1 94 ? 3.705 4.585 -7.336 1.00 89.50 94 ARG A N 1
ATOM 678 C CA . ARG A 1 94 ? 3.430 6.021 -7.506 1.00 89.50 94 ARG A CA 1
ATOM 679 C C . ARG A 1 94 ? 4.660 6.805 -7.958 1.00 89.50 94 ARG A C 1
ATOM 681 O O . ARG A 1 94 ? 4.536 7.700 -8.786 1.00 89.50 94 ARG A O 1
ATOM 688 N N . HIS A 1 95 ? 5.810 6.535 -7.339 1.00 83.94 95 HIS A N 1
ATOM 689 C CA . HIS A 1 95 ? 7.000 7.387 -7.445 1.00 83.94 95 HIS A CA 1
ATOM 690 C C . HIS A 1 95 ? 8.057 6.853 -8.413 1.00 83.94 95 HIS A C 1
ATOM 692 O O . HIS A 1 95 ? 8.766 7.638 -9.037 1.00 83.94 95 HIS A O 1
ATOM 698 N N . HIS A 1 96 ? 8.160 5.535 -8.566 1.00 76.56 96 HIS A N 1
ATOM 699 C CA . HIS A 1 96 ? 8.972 4.916 -9.606 1.00 76.56 96 HIS A CA 1
ATOM 700 C C . HIS A 1 96 ? 8.085 4.785 -10.828 1.00 76.56 96 HIS A C 1
ATOM 702 O O . HIS A 1 96 ? 7.269 3.868 -10.930 1.00 76.56 96 HIS A O 1
ATOM 708 N N . GLY A 1 97 ? 8.173 5.812 -11.676 1.00 59.62 97 GLY A N 1
ATOM 709 C CA . GLY A 1 97 ? 7.300 6.007 -12.822 1.00 59.62 97 GLY A CA 1
ATOM 710 C C . GLY A 1 97 ? 7.220 4.790 -13.742 1.00 59.62 97 GLY A C 1
ATOM 711 O O . GLY A 1 97 ? 7.984 3.830 -13.643 1.00 59.62 97 GLY A O 1
ATOM 712 N N . LEU A 1 98 ? 6.289 4.862 -14.692 1.00 59.28 98 LEU A N 1
ATOM 713 C CA . LEU A 1 98 ? 6.068 3.855 -15.737 1.00 59.28 98 LEU A CA 1
ATOM 714 C C . LEU A 1 98 ? 7.352 3.376 -16.448 1.00 59.28 98 LEU A C 1
ATOM 716 O O . LEU A 1 98 ? 7.364 2.268 -16.966 1.00 59.28 98 LEU A O 1
ATOM 720 N N . PHE A 1 99 ? 8.425 4.168 -16.403 1.00 65.81 99 PHE A N 1
ATOM 721 C CA . PHE A 1 99 ? 9.622 4.024 -17.225 1.00 65.81 99 PHE A CA 1
ATOM 722 C C . PHE A 1 99 ? 10.832 3.339 -16.562 1.00 65.81 99 PHE A C 1
ATOM 724 O O . PHE A 1 99 ? 11.728 2.925 -17.288 1.00 65.81 99 PHE A O 1
ATOM 73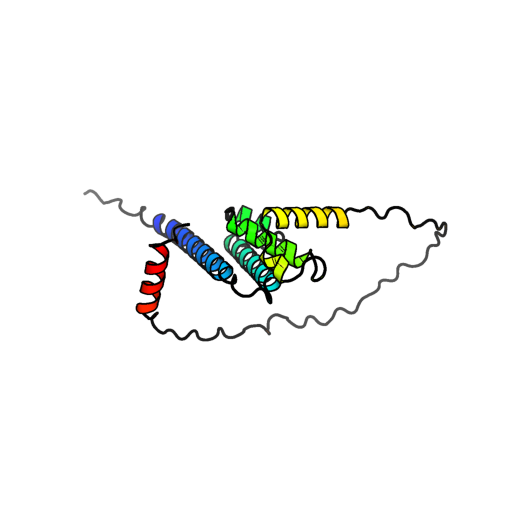1 N N . THR A 1 100 ? 10.922 3.231 -15.228 1.00 81.00 100 THR A N 1
ATOM 732 C CA . THR A 1 100 ? 12.133 2.672 -14.567 1.00 81.00 100 THR A CA 1
ATOM 733 C C . THR A 1 100 ? 12.078 1.170 -14.333 1.00 81.00 100 THR A C 1
ATOM 735 O O . THR A 1 100 ? 13.106 0.504 -14.292 1.00 81.00 100 THR A O 1
ATOM 738 N N . VAL A 1 101 ? 10.878 0.640 -14.158 1.00 86.50 101 VAL A N 1
ATOM 739 C CA . VAL A 1 101 ? 10.594 -0.792 -14.061 1.00 86.50 101 VAL A CA 1
ATOM 740 C C . VAL A 1 101 ? 9.495 -1.037 -15.086 1.00 86.50 101 VAL A C 1
ATOM 742 O O . VAL A 1 101 ? 8.694 -0.128 -15.307 1.00 86.50 101 VAL A O 1
ATOM 745 N N . ASP A 1 102 ? 9.419 -2.200 -15.725 1.00 88.19 102 ASP A N 1
ATOM 746 C CA . ASP A 1 102 ? 8.259 -2.584 -16.544 1.00 88.19 102 ASP A CA 1
ATOM 747 C C . ASP A 1 102 ? 7.186 -3.301 -15.689 1.00 88.19 102 ASP A C 1
ATOM 749 O O . ASP A 1 102 ? 7.347 -3.491 -14.476 1.00 88.19 102 ASP A O 1
ATOM 753 N N . GLY A 1 103 ? 6.008 -3.573 -16.253 1.00 85.62 103 GLY A N 1
ATOM 754 C CA . GLY A 1 103 ? 4.895 -4.170 -15.501 1.00 85.62 103 GLY A CA 1
ATOM 755 C C . GLY A 1 103 ? 5.198 -5.581 -14.984 1.00 85.62 103 GLY A C 1
ATOM 756 O O . GLY A 1 103 ? 4.845 -5.901 -13.847 1.00 85.62 103 GLY A O 1
ATOM 757 N N . ALA A 1 104 ? 5.893 -6.390 -15.786 1.00 87.81 104 ALA A N 1
ATOM 758 C CA . ALA A 1 104 ? 6.256 -7.762 -15.447 1.00 87.81 104 ALA A CA 1
ATOM 759 C C . ALA A 1 104 ? 7.320 -7.787 -14.342 1.00 87.81 104 ALA A C 1
ATOM 761 O O . ALA A 1 104 ? 7.088 -8.366 -13.283 1.00 87.81 104 ALA A O 1
ATOM 762 N N . ALA A 1 105 ? 8.407 -7.034 -14.513 1.00 89.75 105 ALA A N 1
ATOM 763 C CA . ALA A 1 105 ? 9.459 -6.880 -13.519 1.00 89.75 105 ALA A CA 1
ATOM 764 C C . ALA A 1 105 ? 8.902 -6.367 -12.185 1.00 89.75 105 ALA A C 1
ATOM 766 O O . ALA A 1 105 ? 9.274 -6.874 -11.134 1.00 89.75 105 ALA A O 1
ATOM 767 N N . PHE A 1 106 ? 7.951 -5.421 -12.203 1.00 91.00 106 PHE A N 1
ATOM 768 C CA . PHE A 1 106 ? 7.299 -4.927 -10.983 1.00 91.00 106 PHE A CA 1
ATOM 769 C C . PHE A 1 106 ? 6.566 -6.029 -10.197 1.00 91.00 106 PHE A C 1
ATOM 771 O O . PHE A 1 106 ? 6.459 -5.943 -8.968 1.00 91.00 106 PHE A O 1
ATOM 778 N N . CYS A 1 107 ? 6.036 -7.046 -10.878 1.00 89.12 107 CYS A N 1
ATOM 779 C CA . CYS A 1 107 ? 5.368 -8.173 -10.228 1.00 89.12 107 CYS A CA 1
ATOM 780 C C . CYS A 1 107 ? 6.351 -9.079 -9.491 1.00 89.12 107 CYS A C 1
ATOM 782 O O . CYS A 1 107 ? 6.018 -9.555 -8.403 1.00 89.12 107 CYS A O 1
ATOM 784 N N . ASP A 1 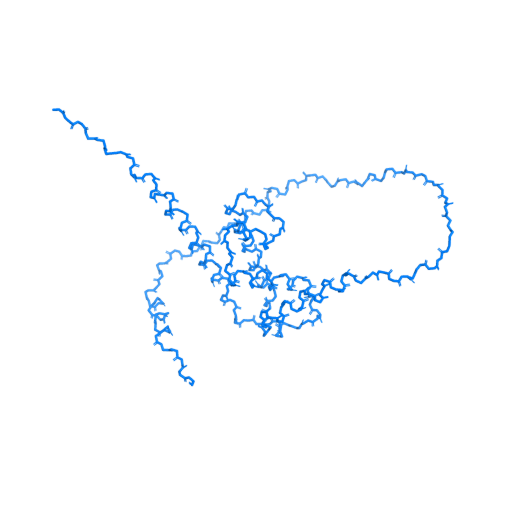108 ? 7.544 -9.244 -10.055 1.00 90.25 108 ASP A N 1
ATOM 785 C CA . ASP A 1 108 ? 8.576 -10.154 -9.560 1.00 90.25 108 ASP A CA 1
ATOM 786 C C . ASP A 1 108 ? 9.454 -9.540 -8.461 1.00 90.25 108 ASP A C 1
ATOM 788 O O . ASP A 1 108 ? 10.179 -10.259 -7.773 1.00 90.25 108 ASP A O 1
ATOM 792 N N . LEU A 1 109 ? 9.355 -8.224 -8.236 1.00 91.19 109 LEU A N 1
ATOM 793 C CA . LEU A 1 109 ? 10.105 -7.545 -7.182 1.00 91.19 109 LEU A CA 1
ATOM 794 C C . LEU A 1 109 ? 9.795 -8.117 -5.791 1.00 91.19 109 LEU A C 1
ATOM 796 O O . LEU A 1 109 ? 8.657 -8.154 -5.306 1.00 91.19 109 LEU A O 1
ATOM 800 N N . SER A 1 110 ? 10.859 -8.457 -5.083 1.00 92.81 110 SER A N 1
ATOM 801 C CA . SER A 1 110 ? 10.849 -8.792 -3.669 1.00 92.81 110 SER A CA 1
ATOM 802 C C . SER A 1 110 ? 10.657 -7.550 -2.789 1.00 92.81 110 SER A C 1
ATOM 804 O O . SER A 1 110 ? 10.899 -6.401 -3.171 1.00 92.81 110 SER A O 1
ATOM 806 N N . ALA A 1 111 ? 10.289 -7.772 -1.524 1.00 90.69 111 ALA A N 1
ATOM 807 C CA . ALA A 1 111 ? 10.194 -6.699 -0.533 1.00 90.69 111 ALA A CA 1
ATOM 808 C C . ALA A 1 111 ? 11.522 -5.937 -0.337 1.00 90.69 111 ALA A C 1
ATOM 810 O O . ALA A 1 111 ? 11.506 -4.743 -0.033 1.00 90.69 111 ALA A O 1
ATOM 811 N N . ALA A 1 112 ? 12.667 -6.612 -0.486 1.00 93.88 112 ALA A N 1
ATOM 812 C CA . ALA A 1 112 ? 13.982 -5.987 -0.366 1.00 93.88 112 ALA A CA 1
ATOM 813 C C . ALA A 1 112 ? 14.256 -5.035 -1.540 1.00 93.88 112 ALA A C 1
ATOM 815 O O . ALA A 1 112 ? 14.707 -3.908 -1.315 1.00 93.88 112 ALA A O 1
ATOM 816 N N . GLU A 1 113 ? 13.913 -5.450 -2.759 1.00 93.50 113 GLU A N 1
ATOM 817 C CA . GLU A 1 113 ? 14.064 -4.640 -3.971 1.00 93.50 113 GLU A CA 1
ATOM 818 C C . GLU A 1 113 ? 13.134 -3.427 -3.958 1.00 93.50 113 GLU A C 1
ATOM 820 O O . GLU A 1 113 ? 13.587 -2.312 -4.216 1.00 93.50 113 GLU A O 1
ATOM 825 N N . PHE A 1 114 ? 11.878 -3.583 -3.521 1.00 92.88 114 PHE A N 1
ATOM 826 C CA . PHE A 1 114 ? 10.982 -2.439 -3.318 1.00 92.88 114 PHE A CA 1
ATOM 827 C C . PHE A 1 114 ? 11.569 -1.391 -2.358 1.00 92.88 114 PHE A C 1
ATOM 829 O O . PHE A 1 114 ? 11.489 -0.190 -2.620 1.00 92.88 114 PHE A O 1
ATOM 836 N N . ARG A 1 115 ? 12.202 -1.816 -1.254 1.00 92.19 115 ARG A N 1
ATOM 837 C CA . ARG A 1 115 ? 12.874 -0.885 -0.327 1.00 92.19 115 ARG A CA 1
ATOM 838 C C . ARG A 1 115 ? 14.103 -0.237 -0.961 1.00 92.19 115 ARG A C 1
ATOM 840 O O . ARG A 1 115 ? 14.382 0.928 -0.684 1.00 92.19 115 ARG A O 1
ATOM 847 N N . ALA A 1 116 ? 14.859 -0.981 -1.769 1.00 91.25 116 ALA A N 1
ATOM 848 C CA . ALA A 1 116 ? 16.016 -0.444 -2.479 1.00 91.25 116 ALA A CA 1
ATOM 849 C C . ALA A 1 116 ? 15.598 0.649 -3.473 1.00 91.25 116 ALA A C 1
ATOM 851 O O . ALA A 1 116 ? 16.191 1.729 -3.452 1.00 91.25 116 ALA A O 1
ATOM 852 N N . LEU A 1 117 ? 14.529 0.410 -4.238 1.00 90.75 117 LEU A N 1
ATOM 853 C CA . LEU A 1 117 ? 13.914 1.401 -5.121 1.00 90.75 117 LEU A CA 1
ATOM 854 C C . LEU A 1 117 ? 13.432 2.620 -4.329 1.00 90.75 117 LEU A C 1
ATOM 856 O O . LEU A 1 117 ? 13.796 3.752 -4.633 1.00 90.75 117 LEU A O 1
ATOM 860 N N . GLN A 1 118 ? 12.671 2.430 -3.250 1.00 89.62 118 GLN A N 1
ATOM 861 C CA . GLN A 1 118 ? 12.211 3.557 -2.431 1.00 89.62 118 GLN A CA 1
ATOM 862 C C . GLN A 1 118 ? 13.375 4.451 -1.956 1.00 89.62 118 GLN A C 1
ATOM 864 O O . GLN A 1 118 ? 13.282 5.677 -2.026 1.00 89.62 118 GLN A O 1
ATOM 869 N N . ARG A 1 119 ? 14.496 3.851 -1.531 1.00 87.75 119 ARG A N 1
ATOM 870 C CA . ARG A 1 119 ? 15.703 4.595 -1.132 1.00 87.75 119 ARG A CA 1
ATOM 871 C C . ARG A 1 119 ? 16.425 5.263 -2.303 1.00 87.75 119 ARG A C 1
ATOM 873 O O . ARG A 1 119 ? 17.016 6.322 -2.103 1.00 87.75 119 ARG A O 1
ATOM 880 N N . SER A 1 120 ? 16.435 4.670 -3.499 1.00 85.94 120 SER A N 1
ATOM 881 C CA . SER A 1 120 ? 17.056 5.307 -4.668 1.00 85.94 120 SER A CA 1
ATOM 882 C C . SER A 1 120 ? 16.290 6.559 -5.096 1.00 85.94 120 SER A C 1
ATOM 884 O O . SER A 1 120 ? 16.931 7.578 -5.333 1.00 85.94 120 SER A O 1
ATOM 886 N N . ALA A 1 121 ? 14.952 6.539 -5.060 1.00 79.12 121 ALA A N 1
ATOM 887 C CA . ALA A 1 121 ? 14.137 7.727 -5.343 1.00 79.12 121 ALA A CA 1
ATOM 888 C C . ALA A 1 121 ? 14.434 8.892 -4.389 1.00 79.12 121 ALA A C 1
ATOM 890 O O . ALA A 1 121 ? 14.557 10.031 -4.833 1.00 79.12 121 ALA A O 1
ATOM 891 N N . ALA A 1 122 ? 14.607 8.613 -3.093 1.00 74.56 122 ALA A N 1
ATOM 892 C CA . ALA A 1 122 ? 14.959 9.645 -2.118 1.00 74.56 122 ALA A CA 1
ATOM 893 C C . ALA A 1 122 ? 16.312 10.310 -2.435 1.00 74.56 122 ALA A C 1
ATOM 895 O O . ALA A 1 122 ? 16.464 11.511 -2.244 1.00 74.56 122 ALA A O 1
ATOM 896 N N . ARG A 1 123 ? 17.281 9.548 -2.964 1.00 75.19 123 ARG A N 1
ATOM 897 C CA . ARG A 1 123 ? 18.598 10.075 -3.362 1.00 75.19 123 ARG A CA 1
ATOM 898 C C . ARG A 1 123 ? 18.540 10.900 -4.641 1.00 75.19 123 ARG A C 1
ATOM 900 O O . ARG A 1 123 ? 19.194 11.932 -4.702 1.00 75.19 123 ARG A O 1
ATOM 907 N N . SER A 1 124 ? 17.747 10.482 -5.628 1.00 69.81 124 SER A N 1
ATOM 908 C CA . SER A 1 124 ? 17.548 11.260 -6.857 1.00 69.81 124 SER A CA 1
ATOM 909 C C . SER A 1 124 ? 16.847 12.593 -6.589 1.00 69.81 124 SER A C 1
ATOM 911 O O . SER A 1 124 ? 17.213 13.592 -7.191 1.00 69.81 124 SER A O 1
ATOM 913 N N . ALA A 1 125 ? 15.884 12.628 -5.662 1.00 62.97 125 ALA A N 1
ATOM 914 C CA . ALA A 1 125 ? 15.216 13.868 -5.260 1.00 62.97 125 ALA A CA 1
ATOM 915 C C . ALA A 1 125 ? 16.113 14.792 -4.417 1.00 62.97 125 ALA A C 1
ATOM 917 O O . ALA A 1 125 ? 15.931 16.004 -4.431 1.00 62.97 125 ALA A O 1
ATOM 918 N N . ALA A 1 126 ? 17.066 14.222 -3.677 1.00 61.16 126 ALA A N 1
ATOM 919 C CA . ALA A 1 126 ? 17.985 14.960 -2.817 1.00 61.16 126 ALA A CA 1
ATOM 920 C C . ALA A 1 126 ? 19.280 15.390 -3.520 1.00 61.16 126 ALA A C 1
ATOM 922 O O . ALA A 1 126 ? 20.142 15.951 -2.849 1.00 61.16 126 ALA A O 1
ATOM 923 N N . ALA A 1 127 ? 19.449 15.121 -4.822 1.00 55.22 127 ALA A N 1
ATOM 924 C CA . ALA A 1 127 ? 20.569 15.667 -5.577 1.00 55.22 127 ALA A CA 1
ATOM 925 C C . ALA A 1 127 ? 20.440 17.201 -5.553 1.00 55.22 127 ALA A C 1
ATOM 927 O O . ALA A 1 127 ? 19.496 17.727 -6.148 1.00 55.22 127 ALA A O 1
ATOM 928 N N . PRO A 1 128 ? 21.317 17.921 -4.825 1.00 55.03 128 PRO A N 1
ATOM 929 C CA . PRO A 1 128 ? 21.275 19.368 -4.831 1.00 55.03 128 PRO A CA 1
ATOM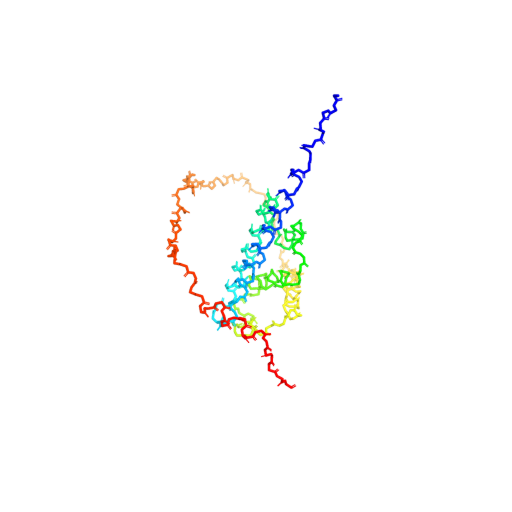 930 C C . PRO A 1 128 ? 21.523 19.814 -6.267 1.00 55.03 128 PRO A C 1
ATOM 932 O O . PRO A 1 128 ? 22.370 19.241 -6.954 1.00 55.03 128 PRO A O 1
ATOM 935 N N . ASP A 1 129 ? 20.764 20.810 -6.702 1.00 58.53 129 ASP A N 1
ATOM 936 C CA . ASP A 1 129 ? 21.015 21.585 -7.908 1.00 58.53 129 ASP A CA 1
ATOM 937 C C . ASP A 1 129 ? 22.436 22.166 -7.819 1.00 58.53 129 ASP A C 1
ATOM 939 O O . ASP A 1 129 ? 22.671 23.257 -7.298 1.00 58.53 129 ASP A O 1
ATOM 943 N N . GLN A 1 130 ? 23.436 21.362 -8.188 1.00 54.47 130 GLN A N 1
ATOM 944 C CA . GLN A 1 130 ? 24.833 21.759 -8.176 1.00 54.47 130 GLN A CA 1
ATOM 945 C C . GLN A 1 130 ? 25.056 22.667 -9.380 1.00 54.47 130 GLN A C 1
ATOM 947 O O . GLN A 1 130 ? 25.505 22.246 -10.441 1.00 54.47 130 GLN A O 1
ATOM 952 N N . GLY A 1 131 ? 24.745 23.945 -9.174 1.00 56.34 131 GLY A N 1
ATOM 953 C CA . GLY A 1 131 ? 25.568 25.034 -9.677 1.00 56.34 131 GLY A CA 1
ATOM 954 C C . GLY A 1 131 ? 25.575 25.223 -11.187 1.00 56.34 131 GLY A C 1
ATOM 955 O O . GLY A 1 131 ? 26.648 25.293 -11.784 1.00 56.34 131 GLY A O 1
ATOM 956 N N . ARG A 1 132 ? 24.404 25.425 -11.801 1.00 50.66 132 ARG A N 1
ATOM 957 C CA . ARG A 1 132 ? 24.331 26.016 -13.149 1.00 50.66 132 ARG A CA 1
ATOM 958 C C . ARG A 1 132 ? 23.584 27.348 -13.201 1.00 50.66 132 ARG A C 1
ATOM 960 O O . ARG A 1 132 ? 22.883 27.624 -14.160 1.00 50.66 132 ARG A O 1
ATOM 967 N N . HIS A 1 133 ? 23.816 28.213 -12.215 1.00 50.88 133 HIS A N 1
ATOM 968 C CA . HIS A 1 133 ? 23.517 29.644 -12.323 1.00 50.88 133 HIS A CA 1
ATOM 969 C C . HIS A 1 133 ? 24.744 30.486 -11.975 1.00 50.88 133 HIS A C 1
ATOM 971 O O . HIS A 1 133 ? 24.786 31.226 -10.998 1.00 50.88 133 HIS A O 1
ATOM 977 N N . GLY A 1 134 ? 25.759 30.377 -12.830 1.00 55.22 134 GLY A N 1
ATOM 978 C CA . GLY A 1 134 ? 26.624 31.511 -13.113 1.00 55.22 134 GLY A CA 1
ATOM 979 C C . GLY A 1 134 ? 25.894 32.446 -14.073 1.00 55.22 134 GLY A C 1
ATOM 980 O O . GLY A 1 134 ? 26.002 32.281 -15.282 1.00 55.22 134 GLY A O 1
ATOM 981 N N . SER A 1 135 ? 25.142 33.407 -13.545 1.00 53.28 135 SER A N 1
ATOM 982 C CA . SER A 1 135 ? 24.841 34.655 -14.253 1.00 53.28 135 SER A CA 1
ATOM 983 C C . SER A 1 135 ? 24.461 35.716 -13.231 1.00 53.28 135 SER A C 1
ATOM 985 O O . SER A 1 135 ? 23.445 35.627 -12.545 1.00 53.28 135 SER A O 1
ATOM 987 N N . ALA A 1 136 ? 25.367 36.674 -13.113 1.00 55.75 136 ALA A N 1
ATOM 988 C CA . ALA A 1 136 ? 25.320 37.828 -12.248 1.00 55.75 136 ALA A CA 1
ATOM 989 C C . ALA A 1 136 ? 24.149 38.774 -12.573 1.00 55.75 136 ALA A C 1
ATOM 991 O O . ALA A 1 136 ? 23.685 38.823 -13.705 1.00 55.75 136 ALA A O 1
ATOM 992 N N . GLN A 1 137 ? 23.798 39.581 -11.565 1.00 54.22 137 GLN A N 1
ATOM 993 C CA . GLN A 1 137 ? 23.240 40.937 -11.671 1.00 54.22 137 GLN A CA 1
ATOM 994 C C . GLN A 1 137 ? 21.902 41.121 -12.406 1.00 54.22 137 GLN A C 1
ATOM 996 O O . GLN A 1 137 ? 21.844 41.200 -13.623 1.00 54.22 137 GLN A O 1
ATOM 1001 N N . ALA A 1 138 ? 20.848 41.384 -11.631 1.00 49.22 138 ALA A N 1
ATOM 1002 C CA . ALA A 1 138 ? 20.288 42.735 -11.515 1.00 49.22 138 ALA A CA 1
ATOM 1003 C C . ALA A 1 138 ? 19.165 42.718 -10.467 1.00 49.22 138 ALA A C 1
ATOM 1005 O O . ALA A 1 138 ? 18.090 42.163 -10.680 1.00 49.22 138 ALA A O 1
ATOM 1006 N N . GLN A 1 139 ? 19.435 43.322 -9.309 1.00 64.69 139 GLN A N 1
ATOM 1007 C CA . GLN A 1 139 ? 18.374 43.879 -8.483 1.00 64.69 139 GLN A CA 1
ATOM 1008 C C . GLN A 1 139 ? 17.795 45.061 -9.254 1.00 64.69 139 GLN A C 1
ATOM 1010 O O . GLN A 1 139 ? 18.479 46.067 -9.410 1.00 64.69 139 GLN A O 1
ATOM 1015 N N . GLU A 1 140 ? 16.543 44.967 -9.682 1.00 50.81 140 GLU A N 1
ATOM 1016 C CA . GLU A 1 140 ? 15.748 46.167 -9.892 1.00 50.81 140 GLU A CA 1
ATOM 1017 C C . GLU A 1 140 ? 14.309 45.912 -9.452 1.00 50.81 140 GLU A C 1
ATOM 1019 O O . GLU A 1 140 ? 13.663 44.926 -9.805 1.00 50.81 140 GLU A O 1
ATOM 1024 N N . ALA A 1 141 ? 13.872 46.781 -8.551 1.00 62.97 141 ALA A N 1
ATOM 1025 C CA . ALA A 1 141 ? 12.584 46.764 -7.903 1.00 62.97 141 ALA A CA 1
ATOM 1026 C C . ALA A 1 141 ? 11.491 47.218 -8.873 1.00 62.97 141 ALA A C 1
ATOM 1028 O O . ALA A 1 141 ? 11.622 48.281 -9.469 1.00 62.97 141 ALA A O 1
ATOM 1029 N N . ALA A 1 142 ? 10.374 46.492 -8.946 1.00 50.69 142 ALA A N 1
ATOM 1030 C CA . ALA A 1 142 ? 9.099 47.067 -9.368 1.00 50.69 142 ALA A CA 1
ATOM 1031 C C . ALA A 1 142 ? 7.908 46.171 -8.989 1.00 50.69 142 ALA A C 1
ATOM 1033 O O . ALA A 1 142 ? 7.781 45.047 -9.459 1.00 50.69 142 ALA A O 1
ATOM 1034 N N . GLY A 1 143 ? 7.002 46.732 -8.186 1.00 45.69 143 GLY A N 1
ATOM 1035 C CA . GLY A 1 143 ? 5.560 46.551 -8.359 1.00 45.69 143 GLY A CA 1
ATOM 1036 C C . GLY A 1 143 ? 4.958 45.205 -7.966 1.00 45.69 143 GLY A C 1
ATOM 1037 O O . GLY A 1 143 ? 4.682 44.359 -8.810 1.00 45.69 143 GLY A O 1
ATOM 1038 N N . ALA A 1 144 ? 4.597 45.077 -6.689 1.00 55.50 144 ALA A N 1
ATOM 1039 C CA . ALA A 1 144 ? 3.558 44.150 -6.262 1.00 55.50 144 ALA A CA 1
ATOM 1040 C C . ALA A 1 144 ? 2.218 44.522 -6.929 1.00 55.50 144 ALA A C 1
ATOM 1042 O O . ALA A 1 144 ? 1.554 45.473 -6.518 1.00 55.50 144 ALA A O 1
ATOM 1043 N N . ALA A 1 145 ? 1.814 43.758 -7.945 1.00 55.16 145 ALA A N 1
ATOM 1044 C CA . ALA A 1 145 ? 0.445 43.739 -8.445 1.00 55.16 145 ALA A CA 1
ATOM 1045 C C . ALA A 1 145 ? -0.264 42.485 -7.897 1.00 55.16 145 ALA A C 1
ATOM 1047 O O . ALA A 1 145 ? 0.217 41.369 -8.122 1.00 55.16 145 ALA A O 1
ATOM 1048 N N . PRO A 1 146 ? -1.393 42.617 -7.177 1.00 58.06 146 PRO A N 1
ATOM 1049 C CA . PRO A 1 146 ? -2.163 41.466 -6.728 1.00 58.06 146 PRO A CA 1
ATOM 1050 C C . PRO A 1 146 ? -2.811 40.797 -7.945 1.00 58.06 146 PRO A C 1
ATOM 1052 O O . PRO A 1 146 ? -3.816 41.267 -8.472 1.00 58.06 146 PRO A O 1
ATOM 1055 N N . SER A 1 147 ? -2.235 39.680 -8.392 1.00 53.88 147 SER A N 1
ATOM 1056 C CA . SER A 1 147 ? -2.885 38.788 -9.353 1.00 53.88 147 SER A CA 1
ATOM 1057 C C . SER A 1 147 ? -4.061 38.103 -8.661 1.00 53.88 147 SER A C 1
ATOM 1059 O O . SER A 1 147 ? -3.928 37.036 -8.062 1.00 53.88 147 SER A O 1
ATOM 1061 N N . GLN A 1 148 ? -5.224 38.749 -8.718 1.00 57.47 148 GLN A N 1
ATOM 1062 C CA . GLN A 1 148 ? -6.509 38.110 -8.472 1.00 57.47 148 GLN A CA 1
ATOM 1063 C C . GLN A 1 148 ? -6.739 37.084 -9.584 1.00 57.47 148 GLN A C 1
ATOM 1065 O O . GLN A 1 148 ? -7.285 37.393 -10.641 1.00 57.47 148 GLN A O 1
ATOM 1070 N N . LEU A 1 149 ? -6.286 35.851 -9.359 1.00 64.19 149 LEU A N 1
ATOM 1071 C CA . LEU A 1 149 ? -6.742 34.725 -10.161 1.00 64.19 149 LEU A CA 1
ATOM 1072 C C . LEU A 1 149 ? -8.262 34.599 -9.957 1.00 64.19 149 LEU A C 1
ATOM 1074 O O . LEU A 1 149 ? -8.705 34.547 -8.805 1.00 64.19 149 LEU A O 1
ATOM 1078 N N . PRO A 1 150 ? -9.070 34.568 -11.032 1.00 64.44 150 PRO A N 1
ATOM 1079 C CA . PRO A 1 150 ? -10.508 34.390 -10.916 1.00 64.44 150 PRO A CA 1
ATOM 1080 C C . PRO A 1 150 ? -10.771 33.045 -10.243 1.00 64.44 150 PRO A C 1
ATOM 1082 O O . PRO A 1 150 ? -10.466 31.986 -10.795 1.00 64.44 150 PRO A O 1
ATOM 1085 N N . GLN A 1 151 ? -11.309 33.087 -9.023 1.00 65.62 151 GLN A N 1
ATOM 1086 C CA . GLN A 1 151 ? -11.768 31.873 -8.372 1.00 65.62 151 GLN A CA 1
ATOM 1087 C C . GLN A 1 151 ? -12.908 31.293 -9.216 1.00 65.62 151 GLN A C 1
ATOM 1089 O O . GLN A 1 151 ? -13.876 32.008 -9.496 1.00 65.62 151 GLN A O 1
ATOM 1094 N N . PRO A 1 152 ? -12.819 30.024 -9.652 1.00 63.84 152 PRO A N 1
ATOM 1095 C CA . PRO A 1 152 ? -13.951 29.383 -10.296 1.00 63.84 152 PRO A CA 1
ATOM 1096 C C . PRO A 1 152 ? -15.132 29.404 -9.315 1.00 63.84 152 PRO A C 1
ATOM 1098 O O . PRO A 1 152 ? -14.925 29.219 -8.112 1.00 63.84 152 PRO A O 1
ATOM 1101 N N . PRO A 1 153 ? -16.370 29.641 -9.787 1.00 63.53 153 PRO A N 1
ATOM 1102 C CA . PRO A 1 153 ? -17.528 29.643 -8.908 1.00 63.53 153 PRO A CA 1
ATOM 1103 C C . PRO A 1 153 ? -17.563 28.319 -8.151 1.00 63.53 153 PRO A C 1
ATOM 1105 O O . PRO A 1 153 ? -17.438 27.257 -8.766 1.00 63.53 153 PRO A O 1
ATOM 1108 N N . ALA A 1 154 ? -17.726 28.401 -6.829 1.00 53.91 154 ALA A N 1
ATOM 1109 C CA . ALA A 1 154 ? -17.880 27.277 -5.916 1.00 53.91 154 ALA A CA 1
ATOM 1110 C C . ALA A 1 154 ? -19.152 26.479 -6.259 1.00 53.91 154 ALA A C 1
ATOM 1112 O O . ALA A 1 154 ? -20.162 26.507 -5.558 1.00 53.91 154 ALA A O 1
ATOM 1113 N N . ARG A 1 155 ? -19.134 25.767 -7.385 1.00 52.06 155 ARG A N 1
ATOM 1114 C CA . ARG A 1 155 ? -20.125 24.757 -7.721 1.00 52.06 155 ARG A CA 1
ATOM 1115 C C . ARG A 1 155 ? -19.788 23.538 -6.884 1.00 52.06 155 ARG A C 1
ATOM 1117 O O . ARG A 1 155 ? -18.898 22.768 -7.222 1.00 52.06 155 ARG A O 1
ATOM 1124 N N . SER A 1 156 ? -20.505 23.433 -5.770 1.00 53.91 156 SER A N 1
ATOM 1125 C CA . SER A 1 156 ? -20.792 22.217 -5.011 1.00 53.91 156 SER A CA 1
ATOM 1126 C C . SER A 1 156 ? -20.380 20.929 -5.744 1.00 53.91 156 SER A C 1
ATOM 1128 O O . SER A 1 156 ? -21.124 20.384 -6.560 1.00 53.91 156 SER A O 1
ATOM 1130 N N . ILE A 1 157 ? -19.202 20.402 -5.397 1.00 51.56 157 ILE A N 1
ATOM 1131 C CA . ILE A 1 157 ? -18.784 19.023 -5.710 1.00 51.56 157 ILE A CA 1
ATOM 1132 C C . ILE A 1 157 ? -19.545 18.031 -4.793 1.00 51.56 157 ILE A C 1
ATOM 1134 O O . ILE A 1 157 ? -19.259 16.843 -4.756 1.00 51.56 157 ILE A O 1
ATOM 1138 N N . ALA A 1 158 ? -20.569 18.476 -4.055 1.00 49.00 158 ALA A N 1
ATOM 1139 C CA . ALA A 1 158 ? -21.338 17.617 -3.158 1.00 49.00 158 ALA A CA 1
ATOM 1140 C C . ALA A 1 158 ? -22.473 16.835 -3.854 1.00 49.00 158 ALA A C 1
ATOM 1142 O O . ALA A 1 158 ? -23.162 16.071 -3.187 1.00 49.00 158 ALA A O 1
ATOM 1143 N N . GLN A 1 159 ? -22.696 16.987 -5.170 1.00 52.66 159 GLN A N 1
ATOM 1144 C CA . GLN A 1 159 ? -23.860 16.374 -5.845 1.00 52.66 159 GLN A CA 1
ATOM 1145 C C . GLN A 1 159 ? -23.567 15.389 -6.982 1.00 52.66 159 GLN A C 1
ATOM 1147 O O . GLN A 1 159 ? -24.496 14.880 -7.605 1.00 52.66 159 GLN A O 1
ATOM 1152 N N . ARG A 1 160 ? -22.313 15.027 -7.249 1.00 50.12 160 ARG A N 1
ATOM 1153 C CA . ARG A 1 160 ? -22.014 13.979 -8.238 1.00 50.12 160 ARG A CA 1
ATOM 1154 C C . ARG A 1 160 ? -20.942 13.052 -7.712 1.00 50.12 160 ARG A C 1
ATOM 1156 O O . ARG A 1 160 ? -19.781 13.283 -7.994 1.00 50.12 160 ARG A O 1
ATOM 1163 N N . LEU A 1 161 ? -21.358 12.046 -6.943 1.00 46.38 161 LEU A N 1
ATOM 1164 C CA . LEU A 1 161 ? -20.769 10.697 -6.855 1.00 46.38 161 LEU A CA 1
ATOM 1165 C C . LEU A 1 161 ? -21.572 9.833 -5.855 1.00 46.38 161 LEU A C 1
ATOM 1167 O O . LEU A 1 161 ? -21.016 9.081 -5.064 1.00 46.38 161 LEU A O 1
ATOM 1171 N N . VAL A 1 162 ? -22.909 9.900 -5.891 1.00 51.91 162 VAL A N 1
ATOM 1172 C CA . VAL A 1 162 ? -23.720 8.767 -5.418 1.00 51.91 162 VAL A CA 1
ATOM 1173 C C . VAL A 1 162 ? -23.814 7.814 -6.602 1.00 51.91 162 VAL A C 1
ATOM 1175 O O . VAL A 1 162 ? -24.750 7.867 -7.393 1.00 51.91 162 VAL A O 1
ATOM 1178 N N . MET A 1 163 ? -22.777 6.999 -6.791 1.00 46.81 163 MET A N 1
ATOM 1179 C CA . MET A 1 163 ? -22.926 5.802 -7.610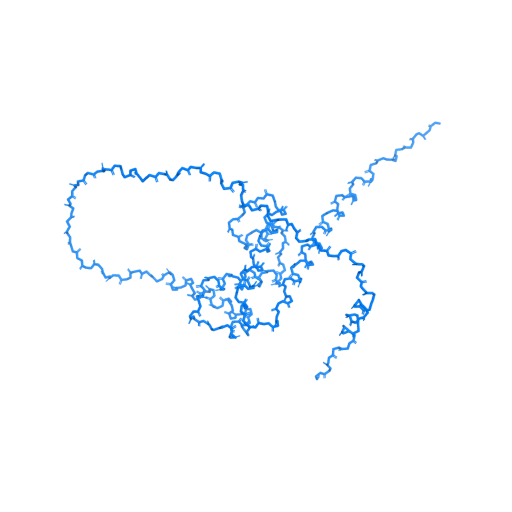 1.00 46.81 163 MET A CA 1
ATOM 1180 C C . MET A 1 163 ? -23.843 4.861 -6.819 1.00 46.81 163 MET A C 1
ATOM 1182 O O . MET A 1 163 ? -23.496 4.529 -5.681 1.00 46.81 163 MET A O 1
ATOM 1186 N N . PRO A 1 164 ? -25.013 4.458 -7.346 1.00 55.41 164 PRO A N 1
ATOM 1187 C CA . PRO A 1 164 ? -25.793 3.411 -6.709 1.00 55.41 164 PRO A CA 1
ATOM 1188 C C . PRO A 1 164 ? -24.904 2.171 -6.616 1.00 55.41 164 PRO A C 1
ATOM 1190 O O . PRO A 1 164 ? -24.301 1.753 -7.606 1.00 55.41 164 PRO A O 1
ATOM 1193 N N . ALA A 1 165 ? -24.770 1.624 -5.407 1.00 49.00 165 ALA A N 1
ATOM 1194 C CA . ALA A 1 165 ? -24.065 0.371 -5.206 1.00 49.00 165 ALA A CA 1
ATOM 1195 C C . ALA A 1 165 ? -24.669 -0.668 -6.167 1.00 49.00 165 ALA A C 1
ATOM 1197 O O . ALA A 1 165 ? -25.896 -0.817 -6.174 1.00 49.00 165 ALA A O 1
ATOM 1198 N N . PRO A 1 166 ? -23.867 -1.363 -6.996 1.00 56.00 166 PRO A N 1
ATOM 1199 C CA . PRO A 1 166 ? -24.401 -2.442 -7.808 1.00 56.00 166 PRO A CA 1
ATOM 1200 C C . PRO A 1 166 ? -25.048 -3.444 -6.855 1.00 56.00 166 PRO A C 1
ATOM 1202 O O . PRO A 1 166 ? -24.416 -3.891 -5.895 1.00 56.00 166 PRO A O 1
ATOM 1205 N N . ALA A 1 167 ? -26.326 -3.740 -7.088 1.00 53.34 167 ALA A N 1
ATOM 1206 C CA . ALA A 1 167 ? -27.048 -4.754 -6.343 1.00 53.34 167 ALA A CA 1
ATOM 1207 C C . ALA A 1 167 ? -26.293 -6.076 -6.510 1.00 53.34 167 ALA A C 1
ATOM 1209 O O . ALA A 1 167 ? -26.351 -6.713 -7.561 1.00 53.34 167 ALA A O 1
ATOM 1210 N N . LEU A 1 168 ? -25.523 -6.458 -5.490 1.00 54.38 168 LEU A N 1
ATOM 1211 C CA . LEU A 1 168 ? -24.915 -7.776 -5.433 1.00 54.38 168 LEU A CA 1
ATOM 1212 C C . LEU A 1 168 ? -26.073 -8.780 -5.423 1.00 54.38 168 LEU A C 1
ATOM 1214 O O . LEU A 1 168 ? -26.941 -8.666 -4.553 1.00 54.38 168 LEU A O 1
ATOM 1218 N N . PRO A 1 169 ? -26.134 -9.736 -6.367 1.00 61.59 169 PRO A N 1
ATOM 1219 C CA . PRO A 1 169 ? -27.145 -10.777 -6.325 1.00 61.59 169 PRO A CA 1
ATOM 1220 C C . PRO A 1 169 ? -26.953 -11.548 -5.018 1.00 61.59 169 PRO A C 1
ATOM 1222 O O . PRO A 1 169 ? -25.978 -12.279 -4.852 1.00 61.59 169 PRO A O 1
ATOM 1225 N N . GLY A 1 170 ? -27.872 -11.337 -4.074 1.00 51.41 170 GLY A N 1
ATOM 1226 C CA . GLY A 1 170 ? -27.928 -11.986 -2.764 1.00 51.41 170 GLY A CA 1
ATOM 1227 C C . GLY A 1 170 ? -28.311 -13.460 -2.868 1.00 51.41 170 GLY A C 1
ATOM 1228 O O . GLY A 1 170 ? -29.235 -13.913 -2.200 1.00 51.41 170 GLY A O 1
ATOM 1229 N N . GLY A 1 171 ? -27.637 -14.206 -3.741 1.00 67.81 171 GLY A N 1
ATOM 1230 C CA . GLY A 1 171 ? -27.735 -15.653 -3.786 1.00 67.81 171 GLY A CA 1
ATOM 1231 C C . GLY A 1 171 ? -26.901 -16.258 -2.653 1.00 67.81 171 GLY A C 1
ATOM 1232 O O . GLY A 1 171 ? -25.775 -15.804 -2.427 1.00 67.81 171 GLY A O 1
ATOM 1233 N N . PRO A 1 172 ? -27.397 -17.281 -1.937 1.00 65.62 172 PRO A N 1
ATOM 1234 C CA . PRO A 1 172 ? -26.573 -18.019 -0.990 1.00 65.62 172 PRO A CA 1
ATOM 1235 C C . PRO A 1 172 ? -25.336 -18.565 -1.715 1.00 65.62 172 PRO A C 1
ATOM 1237 O O . PRO A 1 172 ? -25.439 -19.155 -2.794 1.00 65.62 172 PRO A O 1
ATOM 1240 N N . LEU A 1 173 ? -24.156 -18.346 -1.126 1.00 53.47 173 LEU A N 1
ATOM 1241 C CA . LEU A 1 173 ? -22.895 -18.911 -1.604 1.00 53.47 173 LEU A CA 1
ATOM 1242 C C . LEU A 1 173 ? -23.080 -20.417 -1.807 1.00 53.47 173 LEU A C 1
ATOM 1244 O O . LEU A 1 173 ? -23.377 -21.144 -0.858 1.00 53.47 173 LEU A O 1
ATOM 1248 N N . ARG A 1 174 ? -22.930 -20.878 -3.055 1.00 59.56 174 ARG A N 1
ATOM 1249 C CA . ARG A 1 174 ? -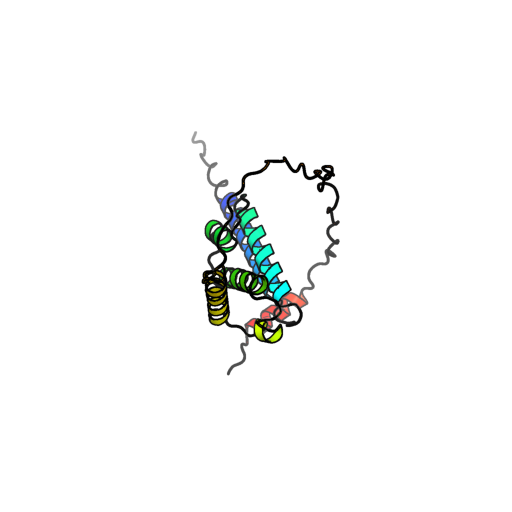23.059 -22.297 -3.398 1.00 59.56 174 ARG A CA 1
ATOM 1250 C C . ARG A 1 174 ? -22.146 -23.117 -2.469 1.00 59.56 174 ARG A C 1
ATOM 1252 O O . ARG A 1 174 ? -20.938 -22.857 -2.456 1.00 59.56 174 ARG A O 1
ATOM 1259 N N . PRO A 1 175 ? -22.673 -24.111 -1.727 1.00 62.44 175 PRO A N 1
ATOM 1260 C CA . PRO A 1 175 ? -21.911 -24.863 -0.721 1.00 62.44 175 PRO A CA 1
ATOM 1261 C C . PRO A 1 175 ? -20.679 -25.584 -1.296 1.00 62.44 175 PRO A C 1
ATOM 1263 O O . PRO A 1 175 ? -19.729 -25.884 -0.575 1.00 62.44 175 PRO A O 1
ATOM 1266 N N . ASP A 1 176 ? -20.650 -25.791 -2.612 1.00 61.53 176 ASP A N 1
ATOM 1267 C CA . ASP A 1 176 ? -19.571 -26.470 -3.327 1.00 61.53 176 ASP A CA 1
ATOM 1268 C C . ASP A 1 176 ? -18.263 -25.642 -3.409 1.00 61.53 176 ASP A C 1
ATOM 1270 O O . ASP A 1 176 ? -17.158 -26.191 -3.428 1.00 61.53 176 ASP A O 1
ATOM 1274 N N . LEU A 1 177 ? -18.335 -24.302 -3.360 1.00 56.16 177 LEU A N 1
ATOM 1275 C CA . LEU A 1 177 ? -17.130 -23.459 -3.459 1.00 56.16 177 LEU A CA 1
ATOM 1276 C C . LEU A 1 177 ? -16.309 -23.458 -2.154 1.00 56.16 177 LEU A C 1
ATOM 1278 O O . LEU A 1 177 ? -15.076 -23.512 -2.181 1.00 56.16 177 LEU A O 1
ATOM 1282 N N . ALA A 1 178 ? -16.988 -23.475 -1.003 1.00 57.28 178 ALA A N 1
ATOM 1283 C CA . ALA A 1 178 ? -16.346 -23.546 0.311 1.00 57.28 178 ALA A CA 1
ATOM 1284 C C . ALA A 1 178 ? -15.630 -24.895 0.536 1.00 57.28 178 ALA A C 1
ATOM 1286 O O . ALA A 1 178 ? -14.583 -24.945 1.188 1.00 57.28 178 ALA A O 1
ATOM 1287 N N . ALA A 1 179 ? -16.145 -25.986 -0.044 1.00 61.34 179 ALA A N 1
ATOM 1288 C CA . ALA A 1 179 ? -15.522 -27.307 0.024 1.00 61.34 179 ALA A CA 1
ATOM 1289 C C . ALA A 1 179 ? -14.238 -27.405 -0.825 1.00 61.34 179 ALA A C 1
ATOM 1291 O O . ALA A 1 179 ? -13.261 -28.032 -0.399 1.00 61.34 179 ALA A O 1
ATOM 1292 N N . ARG A 1 180 ? -14.195 -26.745 -1.993 1.00 60.94 180 ARG A N 1
ATOM 1293 C CA . ARG A 1 180 ? -13.006 -26.724 -2.867 1.00 60.94 180 ARG A CA 1
ATOM 1294 C C . ARG A 1 180 ? -11.830 -25.959 -2.257 1.00 60.94 180 ARG A C 1
ATOM 1296 O O . ARG A 1 180 ? -10.696 -26.428 -2.355 1.00 60.94 180 ARG A O 1
ATOM 1303 N N . LEU A 1 181 ? -12.089 -24.852 -1.559 1.00 56.62 181 LEU A N 1
ATOM 1304 C CA . LEU A 1 181 ? -11.040 -24.085 -0.872 1.00 56.62 181 LEU A CA 1
ATOM 1305 C C . LEU A 1 181 ? -10.414 -24.866 0.298 1.00 56.62 181 LEU A C 1
ATOM 1307 O O . LEU A 1 181 ? -9.197 -24.838 0.469 1.00 56.62 181 LEU A O 1
ATOM 1311 N N . ARG A 1 182 ? -11.198 -25.668 1.036 1.00 62.81 182 ARG A N 1
ATOM 1312 C CA . ARG A 1 182 ? -10.669 -26.511 2.130 1.00 62.81 182 ARG A CA 1
ATOM 1313 C C . ARG A 1 182 ? -9.778 -27.664 1.648 1.00 62.81 182 ARG A C 1
ATOM 1315 O O . ARG A 1 182 ? -8.893 -28.085 2.389 1.00 62.81 182 ARG A O 1
ATOM 1322 N N . ARG A 1 183 ? -9.970 -28.175 0.422 1.00 56.44 183 ARG A N 1
ATOM 1323 C CA . ARG A 1 183 ? -9.130 -29.260 -0.129 1.00 56.44 183 ARG A CA 1
ATOM 1324 C C . ARG A 1 183 ? -7.743 -28.786 -0.569 1.00 56.44 183 ARG A C 1
ATOM 1326 O O . ARG A 1 183 ? -6.797 -29.560 -0.459 1.00 56.44 183 ARG A O 1
ATOM 1333 N N . ARG A 1 184 ? -7.591 -27.530 -1.007 1.00 52.06 184 ARG A N 1
ATOM 1334 C CA . ARG A 1 184 ? -6.286 -26.993 -1.442 1.00 52.06 184 ARG A CA 1
ATOM 1335 C C . ARG A 1 184 ? -5.306 -26.736 -0.295 1.00 52.06 184 ARG A C 1
ATOM 1337 O O . ARG A 1 184 ? -4.108 -26.860 -0.508 1.00 52.06 184 ARG A O 1
ATOM 1344 N N . CYS A 1 185 ? -5.782 -26.472 0.920 1.00 54.75 185 CYS A N 1
ATOM 1345 C CA . CYS A 1 185 ? -4.901 -26.231 2.070 1.00 54.75 185 CYS A CA 1
ATOM 1346 C C . CYS A 1 185 ? -4.346 -27.515 2.717 1.00 54.75 185 CYS A C 1
ATOM 1348 O O . CYS A 1 185 ? -3.507 -27.425 3.608 1.00 54.75 185 CYS A O 1
ATOM 1350 N N . ARG A 1 186 ? -4.806 -28.710 2.308 1.00 53.56 186 ARG A N 1
ATOM 1351 C CA . ARG A 1 186 ? -4.424 -29.983 2.951 1.00 53.56 186 ARG A CA 1
ATOM 1352 C C . ARG A 1 186 ? -3.297 -30.751 2.256 1.00 53.56 186 ARG A C 1
ATOM 1354 O O . ARG A 1 186 ? -2.799 -31.702 2.840 1.00 53.56 186 ARG A O 1
ATOM 1361 N N . ASN A 1 187 ? -2.892 -30.353 1.050 1.00 47.97 187 ASN A N 1
ATOM 1362 C CA . ASN A 1 187 ? -1.793 -30.981 0.313 1.00 47.97 187 ASN A CA 1
ATOM 1363 C C . ASN A 1 187 ? -0.921 -29.904 -0.347 1.00 47.97 187 ASN A C 1
ATOM 1365 O O . ASN A 1 187 ? -1.142 -29.578 -1.516 1.00 47.97 187 ASN A O 1
ATOM 1369 N N . PRO A 1 188 ? 0.056 -29.320 0.370 1.00 48.44 188 PRO A N 1
ATOM 1370 C CA . PRO A 1 188 ? 1.110 -28.578 -0.301 1.00 48.44 188 PRO A CA 1
ATOM 1371 C C . PRO A 1 188 ? 1.923 -29.547 -1.182 1.00 48.44 188 PRO A C 1
ATOM 1373 O O . PRO A 1 188 ? 2.167 -30.686 -0.767 1.00 48.44 188 PRO A O 1
ATOM 1376 N N . PRO A 1 189 ? 2.335 -29.138 -2.395 1.00 57.12 189 PRO A N 1
ATOM 1377 C CA . PRO A 1 189 ? 3.194 -29.963 -3.232 1.00 57.12 189 PRO A CA 1
ATOM 1378 C C . PRO A 1 189 ? 4.517 -30.208 -2.500 1.00 57.12 189 PRO A C 1
ATOM 1380 O O . PRO A 1 189 ? 5.201 -29.259 -2.113 1.00 57.12 189 PRO A O 1
ATOM 1383 N N . ARG A 1 190 ? 4.861 -31.484 -2.293 1.00 58.81 190 ARG A N 1
ATOM 1384 C CA . ARG A 1 190 ? 6.188 -31.877 -1.813 1.00 58.81 190 ARG A CA 1
ATOM 1385 C C . ARG A 1 190 ? 7.191 -31.537 -2.916 1.00 58.81 190 ARG A C 1
ATOM 1387 O O . ARG A 1 190 ? 7.041 -32.026 -4.033 1.00 58.81 190 ARG A O 1
ATOM 1394 N N . ARG A 1 191 ? 8.137 -30.656 -2.605 1.00 66.56 191 ARG A N 1
ATOM 1395 C CA . ARG A 1 191 ? 9.358 -30.456 -3.386 1.00 66.56 191 ARG A CA 1
ATOM 1396 C C . ARG A 1 191 ? 10.472 -31.271 -2.759 1.00 66.56 191 ARG A C 1
ATOM 1398 O O . ARG A 1 191 ? 10.455 -31.374 -1.511 1.00 66.56 191 ARG A O 1
#